Protein AF-A0A1J3FRH7-F1 (afdb_monomer_lite)

Organism: Noccaea caerulescens (NCBI:txid107243)

pLDDT: mean 76.04, std 17.98, range [35.72, 97.19]

Sequence (299 aa):
MARLKQAKEEAEKELAEYKTKTEQDFQMKLEEVQNGTYIFCLFGFRCLNVKRLEQETHAKSEQLKNEATRIGNDWSMALSLSLPQPASLTLSLSVVVPRRRFGSIRCGPRDNRGPLLKGRILSSEAIQSIQSLKRANRTGSLSLSLPPLRRLLKADLLAVLRELLRQDHCTLAVHVLSTLRSEYPPLDLTLYAEVVTALSRNGERDQIDRLMGELEGIQGGYESDKALVKLIKAVVGAERRESAVRIYAMMRESGWGSESWEADEYLAEVLSKGLRRLGEEDLAAEVATQSQRLRKGGT

InterPro domains:
  IPR011990 Tetratricopeptide-like helical domain superfamily [G3DSA:1.25.40.10] (121-294)
  IPR044190 Protein THYLAKOID ASSEMBLY 8-like [PTHR47594] (69-290)

Structure (mmCIF, N/CA/C/O backbone):
data_AF-A0A1J3FRH7-F1
#
_entry.id   AF-A0A1J3FRH7-F1
#
loop_
_atom_site.group_PDB
_atom_site.id
_atom_site.type_symbol
_atom_site.label_atom_id
_atom_site.label_alt_id
_atom_site.label_comp_id
_atom_site.label_asym_id
_atom_site.label_entity_id
_atom_site.label_seq_id
_atom_site.pdbx_PDB_ins_code
_atom_site.Cartn_x
_atom_site.Cartn_y
_atom_site.Cartn_z
_atom_site.occupancy
_atom_site.B_iso_or_equiv
_atom_site.auth_seq_id
_atom_site.auth_comp_id
_atom_site.auth_asym_id
_atom_site.auth_atom_id
_atom_site.pdbx_PDB_model_num
ATOM 1 N N . MET A 1 1 ? 60.070 16.351 -42.172 1.00 60.44 1 MET A N 1
ATOM 2 C CA . MET A 1 1 ? 58.915 17.228 -41.867 1.00 60.44 1 MET A CA 1
ATOM 3 C C . MET A 1 1 ? 57.584 16.705 -42.411 1.00 60.44 1 MET A C 1
ATOM 5 O O . MET A 1 1 ? 56.637 16.682 -41.642 1.00 60.44 1 MET A O 1
ATOM 9 N N . ALA A 1 2 ? 57.483 16.253 -43.670 1.00 71.06 2 ALA A N 1
ATOM 10 C CA . ALA A 1 2 ? 56.207 15.785 -44.244 1.00 71.06 2 ALA A CA 1
ATOM 11 C C . ALA A 1 2 ? 55.607 14.547 -43.538 1.00 71.06 2 ALA A C 1
ATOM 13 O O . ALA A 1 2 ? 54.437 14.561 -43.185 1.00 71.06 2 ALA A O 1
ATOM 14 N N . ARG A 1 3 ? 56.424 13.530 -43.225 1.00 71.31 3 ARG A N 1
ATOM 15 C CA . ARG A 1 3 ? 55.962 12.303 -42.539 1.00 71.31 3 ARG A CA 1
ATOM 16 C C . ARG A 1 3 ? 55.449 12.536 -41.112 1.00 71.31 3 ARG A C 1
ATOM 18 O O . ARG A 1 3 ? 54.509 11.887 -40.689 1.00 71.31 3 ARG A O 1
ATOM 25 N N . LEU A 1 4 ? 56.046 13.486 -40.387 1.00 75.19 4 LEU A N 1
ATOM 26 C CA . LEU A 1 4 ? 55.606 13.860 -39.035 1.00 75.19 4 LEU A CA 1
ATOM 27 C C . LEU A 1 4 ? 54.285 14.634 -39.055 1.00 75.19 4 LEU A C 1
ATOM 29 O O . LEU A 1 4 ? 53.466 14.461 -38.162 1.00 75.19 4 LEU A O 1
ATOM 33 N N . LYS A 1 5 ? 54.069 15.471 -40.078 1.00 78.19 5 LYS A N 1
ATOM 34 C CA . LYS A 1 5 ? 52.782 16.146 -40.280 1.00 78.19 5 LYS A CA 1
ATOM 35 C C . LYS A 1 5 ? 51.686 15.140 -40.625 1.00 78.19 5 LYS A C 1
ATOM 37 O O . LYS A 1 5 ? 50.633 15.191 -40.011 1.00 78.19 5 LYS A O 1
ATOM 42 N N . GLN A 1 6 ? 51.988 14.193 -41.511 1.00 83.69 6 GLN A N 1
ATOM 43 C CA . GLN A 1 6 ? 51.068 13.122 -41.885 1.00 83.69 6 GLN A CA 1
ATOM 44 C C . GLN A 1 6 ? 50.683 12.248 -40.682 1.00 83.69 6 GLN A C 1
ATOM 46 O O . GLN A 1 6 ? 49.503 12.040 -40.443 1.00 83.69 6 GLN A O 1
ATOM 51 N N . ALA A 1 7 ? 51.656 11.825 -39.868 1.00 82.06 7 ALA A N 1
ATOM 52 C CA . ALA A 1 7 ? 51.384 11.035 -38.666 1.00 82.06 7 ALA A CA 1
ATOM 53 C C . ALA A 1 7 ? 50.565 11.804 -37.611 1.00 82.06 7 ALA A C 1
ATOM 55 O O . ALA A 1 7 ? 49.755 11.217 -36.899 1.00 82.06 7 ALA A O 1
ATOM 56 N N . LYS A 1 8 ? 50.760 13.125 -37.502 1.00 86.31 8 LYS A N 1
ATOM 57 C CA . LYS A 1 8 ? 49.971 13.971 -36.599 1.00 86.31 8 LYS A CA 1
ATOM 58 C C . LYS A 1 8 ? 48.523 14.111 -37.080 1.00 86.31 8 LYS A C 1
ATOM 60 O O . LYS A 1 8 ? 47.610 14.026 -36.270 1.00 86.31 8 LYS A O 1
ATOM 65 N N . GLU A 1 9 ? 48.330 14.313 -38.377 1.00 87.50 9 GLU A N 1
ATOM 66 C CA . GLU A 1 9 ? 47.006 14.449 -38.989 1.00 87.50 9 GLU A CA 1
ATOM 67 C C . GLU A 1 9 ? 46.213 13.133 -38.918 1.00 87.50 9 GLU A C 1
ATOM 69 O O . GLU A 1 9 ? 45.016 13.142 -38.643 1.00 87.50 9 GLU A O 1
ATOM 74 N N . GLU A 1 10 ? 46.895 11.994 -39.058 1.00 84.81 10 GLU A N 1
ATOM 75 C CA . GLU A 1 10 ? 46.315 10.659 -38.878 1.00 84.81 10 GLU A CA 1
ATOM 76 C C . GLU A 1 10 ? 45.880 10.415 -37.423 1.00 84.81 10 GLU A C 1
ATOM 78 O O . GLU A 1 10 ? 44.736 10.037 -37.180 1.00 84.81 10 GLU A O 1
ATOM 83 N N . ALA A 1 11 ? 46.725 10.754 -36.444 1.00 86.50 11 ALA A N 1
ATOM 84 C CA . ALA A 1 11 ? 46.377 10.632 -35.026 1.00 86.50 11 ALA A CA 1
ATOM 85 C C . ALA A 1 11 ? 45.229 11.572 -34.601 1.00 86.50 11 ALA A C 1
ATOM 87 O O . ALA A 1 11 ? 44.379 11.203 -33.789 1.00 86.50 11 ALA A O 1
ATOM 88 N N . GLU A 1 12 ? 45.177 12.796 -35.139 1.00 84.62 12 GLU A N 1
ATOM 89 C CA . GLU A 1 12 ? 44.081 13.737 -34.871 1.00 84.62 12 GLU A CA 1
ATOM 90 C C . GLU A 1 12 ? 42.757 13.253 -35.477 1.00 84.62 12 GLU A C 1
ATOM 92 O O . GLU A 1 12 ? 41.700 13.417 -34.859 1.00 84.62 12 GLU A O 1
ATOM 97 N N . LYS A 1 13 ? 42.814 12.596 -36.640 1.00 90.81 13 LYS A N 1
ATOM 98 C CA . LYS A 1 13 ? 41.653 11.978 -37.278 1.00 90.81 13 LYS A CA 1
ATOM 99 C C . LYS A 1 13 ? 41.122 10.790 -36.470 1.00 90.81 13 LYS A C 1
ATOM 101 O O . LYS A 1 13 ? 39.925 10.748 -36.198 1.00 90.81 13 LYS A O 1
ATOM 106 N N . GLU A 1 14 ? 41.991 9.896 -36.002 1.00 88.44 14 GLU A N 1
ATOM 107 C CA . GLU A 1 14 ? 41.595 8.772 -35.138 1.00 88.44 14 GLU A CA 1
ATOM 108 C C . GLU A 1 14 ? 40.962 9.249 -33.822 1.00 88.44 14 GLU A C 1
ATOM 110 O O . GLU A 1 14 ? 39.976 8.683 -33.347 1.00 88.44 14 GLU A O 1
ATOM 115 N N . LEU A 1 15 ? 41.476 10.339 -33.243 1.00 83.94 15 LEU A N 1
ATOM 116 C CA . LEU A 1 15 ? 40.919 10.919 -32.022 1.00 83.94 15 LEU A CA 1
ATOM 117 C C . LEU A 1 15 ? 39.531 11.542 -32.254 1.00 83.94 15 LEU A C 1
ATOM 119 O O . LEU A 1 15 ? 38.670 11.481 -31.372 1.00 83.94 15 LEU A O 1
ATOM 123 N N . ALA A 1 16 ? 39.303 12.144 -33.424 1.00 86.81 16 ALA A N 1
ATOM 124 C CA . ALA A 1 16 ? 37.999 12.675 -33.815 1.00 86.81 16 ALA A CA 1
ATOM 125 C C . ALA A 1 16 ? 36.984 11.550 -34.080 1.00 86.81 16 ALA A C 1
ATOM 127 O O . ALA A 1 16 ? 35.837 11.630 -33.633 1.00 86.81 16 ALA A O 1
ATOM 128 N N . GLU A 1 17 ? 37.410 10.470 -34.736 1.00 88.62 17 GLU A N 1
ATOM 129 C CA . GLU A 1 17 ? 36.593 9.274 -34.966 1.00 88.62 17 GLU A CA 1
ATOM 130 C C . GLU A 1 17 ? 36.240 8.567 -33.651 1.00 88.62 17 GLU A C 1
ATOM 132 O O . GLU A 1 17 ? 35.084 8.213 -33.425 1.00 88.62 17 GLU A O 1
ATOM 137 N N . TYR A 1 18 ? 37.191 8.443 -32.722 1.00 83.50 18 TYR A N 1
ATOM 138 C CA . TYR A 1 18 ? 36.917 7.884 -31.400 1.00 83.50 18 TYR A CA 1
ATOM 139 C C . TYR A 1 18 ? 35.917 8.741 -30.617 1.00 83.50 18 TYR A C 1
ATOM 141 O O . TYR A 1 18 ? 34.947 8.208 -30.086 1.00 83.50 18 TYR A O 1
ATOM 149 N N . LYS A 1 19 ? 36.099 10.071 -30.590 1.00 85.31 19 LYS A N 1
ATOM 150 C CA . LYS A 1 19 ? 35.169 10.987 -29.908 1.00 85.31 19 LYS A CA 1
ATOM 151 C C . LYS A 1 19 ? 33.759 10.901 -30.481 1.00 85.31 19 LYS A C 1
ATOM 153 O O . LYS A 1 19 ? 32.811 10.747 -29.719 1.00 85.31 19 LYS A O 1
ATOM 158 N N . THR A 1 20 ? 33.622 10.951 -31.805 1.00 87.06 20 THR A N 1
ATOM 159 C CA . THR A 1 20 ? 32.312 10.869 -32.471 1.00 87.06 20 THR A CA 1
ATOM 160 C C . THR A 1 20 ? 31.633 9.526 -32.229 1.00 87.06 20 THR A C 1
ATOM 162 O O . THR A 1 20 ? 30.448 9.509 -31.912 1.00 87.06 20 THR A O 1
ATOM 165 N N . LYS A 1 21 ? 32.377 8.416 -32.269 1.00 87.31 21 LYS A N 1
ATOM 166 C CA . LYS A 1 21 ? 31.853 7.088 -31.932 1.00 87.31 21 LYS A CA 1
ATOM 167 C C . LYS A 1 21 ? 31.414 6.994 -30.472 1.00 87.31 21 LYS A C 1
ATOM 169 O O . LYS A 1 21 ? 30.336 6.482 -30.197 1.00 87.31 21 LYS A O 1
ATOM 174 N N . THR A 1 22 ? 32.208 7.517 -29.535 1.00 79.19 22 THR A N 1
ATOM 175 C CA . THR A 1 22 ? 31.811 7.533 -28.122 1.00 79.19 22 THR A CA 1
ATOM 176 C C . THR A 1 22 ? 30.575 8.395 -27.892 1.00 79.19 22 THR A C 1
ATOM 178 O O . THR A 1 22 ? 29.676 7.966 -27.179 1.00 79.19 22 THR A O 1
ATOM 181 N N . GLU A 1 23 ? 30.489 9.567 -28.528 1.00 80.38 23 GLU A N 1
ATOM 182 C CA . GLU A 1 23 ? 29.322 10.454 -28.456 1.00 80.38 23 GLU A CA 1
ATOM 183 C C . GLU A 1 23 ? 28.076 9.756 -29.021 1.00 80.38 23 GLU A C 1
ATOM 185 O O . GLU A 1 23 ? 27.016 9.798 -28.408 1.00 80.38 23 GLU A O 1
ATOM 190 N N . GLN A 1 24 ? 28.214 9.042 -30.144 1.00 77.62 24 GLN A N 1
ATOM 191 C CA . GLN A 1 24 ? 27.140 8.250 -30.746 1.00 77.62 24 GLN A CA 1
ATOM 192 C C . GLN A 1 24 ? 26.703 7.085 -29.854 1.00 77.62 24 GLN A C 1
ATOM 194 O O . GLN A 1 24 ? 25.506 6.877 -29.699 1.00 77.62 24 GLN A O 1
ATOM 199 N N . ASP A 1 25 ? 27.629 6.364 -29.221 1.00 75.06 25 ASP A N 1
ATOM 200 C CA . ASP A 1 25 ? 27.300 5.292 -28.273 1.00 75.06 25 ASP A CA 1
ATOM 201 C C . ASP A 1 25 ? 26.612 5.840 -27.014 1.00 75.06 25 ASP A C 1
ATOM 203 O O . ASP A 1 25 ? 25.691 5.216 -26.482 1.00 75.06 25 ASP A O 1
ATOM 207 N N . PHE A 1 26 ? 27.022 7.019 -26.531 1.00 72.69 26 PHE A N 1
ATOM 208 C CA . PHE A 1 26 ? 26.318 7.709 -25.451 1.00 72.69 26 PHE A CA 1
ATOM 209 C C . PHE A 1 26 ? 24.918 8.131 -25.888 1.00 72.69 26 PHE A C 1
ATOM 211 O O . PHE A 1 26 ? 23.968 7.906 -25.142 1.00 72.69 26 PHE A O 1
ATOM 218 N N . GLN A 1 27 ? 24.773 8.672 -27.095 1.00 65.81 27 GLN A N 1
ATOM 219 C CA . GLN A 1 27 ? 23.484 9.091 -27.629 1.00 65.81 27 GLN A CA 1
ATOM 220 C C . GLN A 1 27 ? 22.555 7.901 -27.870 1.00 65.81 27 GLN A C 1
ATOM 222 O O . GLN A 1 27 ? 21.382 7.978 -27.535 1.00 65.81 27 GLN A O 1
ATOM 227 N N . MET A 1 28 ? 23.084 6.771 -28.337 1.00 71.12 28 MET A N 1
ATOM 228 C CA . MET A 1 28 ? 22.348 5.521 -28.511 1.00 71.12 28 MET A CA 1
ATOM 229 C C . MET A 1 28 ? 21.910 4.936 -27.170 1.00 71.12 28 MET A C 1
ATOM 231 O O . MET A 1 28 ? 20.768 4.523 -27.044 1.00 71.12 28 MET A O 1
ATOM 235 N N . LYS A 1 29 ? 22.762 4.961 -26.135 1.00 70.75 29 LYS A N 1
ATOM 236 C CA . LYS A 1 29 ? 22.369 4.556 -24.773 1.00 70.75 29 LYS A CA 1
ATOM 237 C C . LYS A 1 29 ? 21.346 5.508 -24.165 1.00 70.75 29 LYS A C 1
ATOM 239 O O . LYS A 1 29 ? 20.457 5.062 -23.448 1.00 70.75 29 LYS A O 1
ATOM 244 N N . LEU A 1 30 ? 21.451 6.808 -24.437 1.00 63.81 30 LEU A N 1
ATOM 245 C CA . LEU A 1 30 ? 20.437 7.783 -24.041 1.00 63.81 30 LEU A CA 1
ATOM 246 C C . LEU A 1 30 ? 19.125 7.532 -24.779 1.00 63.81 30 LEU A C 1
ATOM 248 O O . LEU A 1 30 ? 18.085 7.579 -24.137 1.00 63.81 30 LEU A O 1
ATOM 252 N N . GLU A 1 31 ? 19.164 7.214 -26.071 1.00 60.06 31 GLU A N 1
ATOM 253 C CA . GLU A 1 31 ? 18.000 6.838 -26.870 1.00 60.06 31 GLU A CA 1
ATOM 254 C C . GLU A 1 31 ? 17.437 5.478 -26.469 1.00 60.06 31 GLU A C 1
ATOM 256 O O . GLU A 1 31 ? 16.235 5.321 -26.491 1.00 60.06 31 GLU A O 1
ATOM 261 N N . GLU A 1 32 ? 18.239 4.510 -26.039 1.00 63.66 32 GLU A N 1
ATOM 262 C CA . GLU A 1 32 ? 17.796 3.200 -25.550 1.00 63.66 32 GLU A CA 1
ATOM 263 C C . GLU A 1 32 ? 17.160 3.322 -24.159 1.00 63.66 32 GLU A C 1
ATOM 265 O O . GLU A 1 32 ? 16.090 2.771 -23.908 1.00 63.66 32 GLU A O 1
ATOM 270 N N . VAL A 1 33 ? 17.745 4.141 -23.277 1.00 56.03 33 VAL A N 1
ATOM 271 C CA . VAL A 1 33 ? 17.138 4.530 -21.995 1.00 56.03 33 VAL A CA 1
ATOM 272 C C . VAL A 1 33 ? 15.874 5.351 -22.233 1.00 56.03 33 VAL A C 1
ATOM 274 O O . VAL A 1 33 ? 14.865 5.130 -21.560 1.00 56.03 33 VAL A O 1
ATOM 277 N N . GLN A 1 34 ? 15.881 6.267 -23.203 1.00 54.09 34 GLN A N 1
ATOM 278 C CA . GLN A 1 34 ? 14.695 7.007 -23.612 1.00 54.09 34 GLN A CA 1
ATOM 279 C C . GLN A 1 34 ? 13.675 6.082 -24.261 1.00 54.09 34 GLN A C 1
ATOM 281 O O . GLN A 1 34 ? 12.513 6.258 -23.957 1.00 54.09 34 GLN A O 1
ATOM 286 N N . ASN A 1 35 ? 14.053 5.074 -25.046 1.00 49.22 35 ASN A N 1
ATOM 287 C CA . ASN A 1 35 ? 13.163 4.152 -25.754 1.00 49.22 35 ASN A CA 1
ATOM 288 C C . ASN A 1 35 ? 12.534 3.119 -24.812 1.00 49.22 35 ASN A C 1
ATOM 290 O O . ASN A 1 35 ? 11.326 2.890 -24.869 1.00 49.22 35 ASN A O 1
ATOM 294 N N . GLY A 1 36 ? 13.300 2.612 -23.842 1.00 48.97 36 GLY A N 1
ATOM 295 C CA . GLY A 1 36 ? 12.772 1.894 -22.679 1.00 48.97 36 GLY A CA 1
ATOM 296 C C . GLY A 1 36 ? 11.865 2.780 -21.815 1.00 48.97 36 GLY A C 1
ATOM 297 O O . GLY A 1 36 ? 10.865 2.315 -21.272 1.00 48.97 36 GLY A O 1
ATOM 298 N N . THR A 1 37 ? 12.137 4.088 -21.769 1.00 44.62 37 THR A N 1
ATOM 299 C CA . THR A 1 37 ? 11.234 5.093 -21.184 1.00 44.62 37 THR A CA 1
ATOM 300 C C . THR A 1 37 ? 10.073 5.469 -22.127 1.00 44.62 37 THR A C 1
ATOM 302 O O . THR A 1 37 ? 9.035 5.896 -21.642 1.00 44.62 37 THR A O 1
ATOM 305 N N . TYR A 1 38 ? 10.164 5.278 -23.448 1.00 38.41 38 TYR A N 1
ATOM 306 C CA . TYR A 1 38 ? 9.143 5.655 -24.439 1.00 38.41 38 TYR A CA 1
ATOM 307 C C . TYR A 1 38 ? 8.086 4.572 -24.596 1.00 38.41 38 TYR A C 1
ATOM 309 O O . TYR A 1 38 ? 6.932 4.909 -24.829 1.00 38.41 38 TYR A O 1
ATOM 317 N N . ILE A 1 39 ? 8.422 3.303 -24.350 1.00 39.97 39 ILE A N 1
ATOM 318 C CA . ILE A 1 39 ? 7.412 2.269 -24.082 1.00 39.97 39 ILE A CA 1
ATOM 319 C C . ILE A 1 39 ? 6.604 2.640 -22.823 1.00 39.97 39 ILE A C 1
ATOM 321 O O . ILE A 1 39 ? 5.391 2.456 -22.790 1.00 39.97 39 ILE A O 1
ATOM 325 N N . PHE A 1 40 ? 7.238 3.284 -21.836 1.00 38.47 40 PHE A N 1
ATOM 326 C CA . PHE A 1 40 ? 6.570 3.839 -20.651 1.00 38.47 40 PHE A CA 1
ATOM 327 C C . PHE A 1 40 ? 5.828 5.171 -20.935 1.00 38.47 40 PHE A C 1
ATOM 329 O O . PHE A 1 40 ? 4.827 5.477 -20.288 1.00 38.47 40 PHE A O 1
ATOM 336 N N . CYS A 1 41 ? 6.267 5.966 -21.922 1.00 39.62 41 CYS A N 1
ATOM 337 C CA . CYS A 1 41 ? 5.627 7.230 -22.324 1.00 39.62 41 CYS A CA 1
ATOM 338 C C . CYS A 1 41 ? 4.529 7.078 -23.387 1.00 39.62 41 CYS A C 1
ATOM 340 O O . CYS A 1 41 ? 3.706 7.985 -23.500 1.00 39.62 41 CYS A O 1
ATOM 342 N N . LEU A 1 42 ? 4.448 5.959 -24.114 1.00 37.84 42 LEU A N 1
ATOM 343 C CA . LEU A 1 42 ? 3.276 5.617 -24.936 1.00 37.84 42 LEU A CA 1
ATOM 344 C C . LEU A 1 42 ? 2.002 5.524 -24.073 1.00 37.84 42 LEU A C 1
ATOM 346 O O . LEU A 1 42 ? 0.912 5.802 -24.562 1.00 37.84 42 LEU A O 1
ATOM 350 N N . PHE A 1 43 ? 2.163 5.273 -22.768 1.00 43.84 43 PHE A N 1
ATOM 351 C CA . PHE A 1 43 ? 1.133 5.381 -21.731 1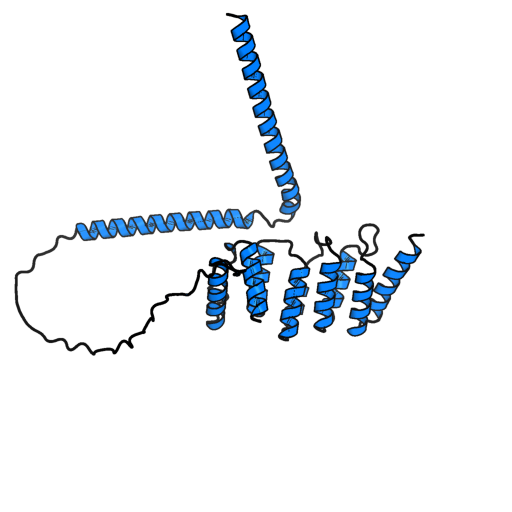.00 43.84 43 PHE A CA 1
ATOM 352 C C . PHE A 1 43 ? 1.202 6.693 -20.914 1.00 43.84 43 PHE A C 1
ATOM 354 O O . PHE A 1 43 ? 0.798 6.736 -19.764 1.00 43.84 43 PHE A O 1
ATOM 361 N N . GLY A 1 44 ? 1.699 7.802 -21.472 1.00 40.78 44 GLY A N 1
ATOM 362 C CA . GLY A 1 44 ? 1.288 9.159 -21.073 1.00 40.78 44 GLY A CA 1
ATOM 363 C C . GLY A 1 44 ? 1.672 9.723 -19.690 1.00 40.78 44 GLY A C 1
ATOM 364 O O . GLY A 1 44 ? 1.220 10.823 -19.381 1.00 40.78 44 GLY A O 1
ATOM 365 N N . PHE A 1 45 ? 2.501 9.080 -18.858 1.00 42.81 45 PHE A N 1
ATOM 366 C CA . PHE A 1 45 ? 2.641 9.514 -17.449 1.00 42.81 45 PHE A CA 1
ATOM 367 C C . PHE A 1 45 ? 3.929 10.251 -17.026 1.00 42.81 45 PHE A C 1
ATOM 369 O O . PHE A 1 45 ? 4.031 10.622 -15.859 1.00 42.81 45 PHE A O 1
ATOM 376 N N . ARG A 1 46 ? 4.901 10.556 -17.906 1.00 47.91 46 ARG A N 1
ATOM 377 C CA . ARG A 1 46 ? 6.189 11.158 -17.456 1.00 47.91 46 ARG A CA 1
ATOM 378 C C . ARG A 1 46 ? 6.584 12.556 -17.954 1.00 47.91 46 ARG A C 1
ATOM 380 O O . ARG A 1 46 ? 7.482 13.148 -17.363 1.00 47.91 46 ARG A O 1
ATOM 387 N N . CYS A 1 47 ? 5.921 13.152 -18.949 1.00 44.00 47 CYS A N 1
ATOM 388 C CA . CYS A 1 47 ? 6.364 14.446 -19.516 1.00 44.00 47 CYS A CA 1
ATOM 389 C C . CYS A 1 47 ? 5.533 15.679 -19.120 1.00 44.00 47 CYS A C 1
ATOM 391 O O . CYS A 1 47 ? 5.884 16.795 -19.503 1.00 44.00 47 CYS A O 1
ATOM 393 N N . LEU A 1 48 ? 4.449 15.514 -18.359 1.00 49.19 48 LEU A N 1
ATOM 394 C CA . LEU A 1 48 ? 3.585 16.631 -17.954 1.00 49.19 48 LEU A CA 1
ATOM 395 C C . LEU A 1 48 ? 4.136 17.400 -16.746 1.00 49.19 48 LEU A C 1
ATOM 397 O O . LEU A 1 48 ? 4.022 18.623 -16.702 1.00 49.19 48 LEU A O 1
ATOM 401 N N . ASN A 1 49 ? 4.774 16.714 -15.792 1.00 51.16 49 ASN A N 1
ATOM 402 C CA . ASN A 1 49 ? 5.206 17.355 -14.549 1.00 51.16 49 ASN A CA 1
ATOM 403 C C . ASN A 1 49 ? 6.497 18.160 -14.693 1.00 51.16 49 ASN A C 1
ATOM 405 O O . ASN A 1 49 ? 6.546 19.253 -14.149 1.00 51.16 49 ASN A O 1
ATOM 409 N N . VAL A 1 50 ? 7.491 17.703 -15.468 1.00 54.53 50 VAL A N 1
ATOM 410 C CA . VAL A 1 50 ? 8.722 18.486 -15.715 1.00 54.53 50 VAL A CA 1
ATOM 411 C C . VAL A 1 50 ? 8.393 19.792 -16.440 1.00 54.53 50 VAL A C 1
ATOM 413 O O . VAL A 1 50 ? 8.750 20.864 -15.963 1.00 54.53 50 VAL A O 1
ATOM 416 N N . LYS A 1 51 ? 7.600 19.718 -17.515 1.00 51.00 51 LYS A N 1
ATOM 417 C CA . LYS A 1 51 ? 7.176 20.899 -18.284 1.00 51.00 51 LYS A CA 1
ATOM 418 C C . LYS A 1 51 ? 6.317 21.859 -17.458 1.00 51.00 51 LYS A C 1
ATOM 420 O O . LYS A 1 51 ? 6.464 23.070 -17.575 1.00 51.00 51 LYS A O 1
ATOM 425 N N . ARG A 1 52 ? 5.437 21.339 -16.593 1.00 66.19 52 ARG A N 1
ATOM 426 C CA . ARG A 1 52 ? 4.653 22.168 -15.664 1.00 66.19 52 ARG A CA 1
ATOM 427 C C . ARG A 1 52 ? 5.542 22.825 -14.607 1.00 66.19 52 ARG A C 1
ATOM 429 O O . ARG A 1 52 ? 5.348 24.001 -14.317 1.00 66.19 52 ARG A O 1
ATOM 436 N N . LEU A 1 53 ? 6.513 22.094 -14.052 1.00 62.78 53 LEU A N 1
ATOM 437 C CA . LEU A 1 53 ? 7.450 22.640 -13.068 1.00 62.78 53 LEU A CA 1
ATOM 438 C C . LEU A 1 53 ? 8.289 23.765 -13.677 1.00 62.78 53 LEU A C 1
ATOM 440 O O . LEU A 1 53 ? 8.445 24.801 -13.043 1.00 62.78 53 LEU A O 1
ATOM 444 N N . GLU A 1 54 ? 8.782 23.583 -14.903 1.00 67.25 54 GLU A N 1
ATOM 445 C CA . GLU A 1 54 ? 9.504 24.613 -15.659 1.00 67.25 54 GLU A CA 1
ATOM 446 C C . GLU A 1 54 ? 8.628 25.850 -15.902 1.00 67.25 54 GLU A C 1
ATOM 448 O O . GLU A 1 54 ? 9.060 26.979 -15.688 1.00 67.25 54 GLU A O 1
ATOM 453 N N . GLN A 1 55 ? 7.360 25.668 -16.275 1.00 71.75 55 GLN A N 1
ATOM 454 C CA . GLN A 1 55 ? 6.433 26.791 -16.451 1.00 71.75 55 GLN A CA 1
ATOM 455 C C . GLN A 1 55 ? 6.169 27.545 -15.140 1.00 71.75 55 GLN A C 1
ATOM 457 O O . GLN A 1 55 ? 6.179 28.777 -15.124 1.00 71.75 55 GLN A O 1
ATOM 462 N N . GLU A 1 56 ? 5.974 26.831 -14.028 1.00 77.44 56 GLU A N 1
ATOM 463 C CA . GLU A 1 56 ? 5.783 27.443 -12.710 1.00 77.44 56 GLU A CA 1
ATOM 464 C C . GLU A 1 56 ? 7.036 28.188 -12.227 1.00 77.44 56 GLU A C 1
ATOM 466 O O . GLU A 1 56 ? 6.920 29.273 -11.648 1.00 77.44 56 GLU A O 1
ATOM 471 N N . THR A 1 57 ? 8.237 27.647 -12.461 1.00 78.00 57 THR A N 1
ATOM 472 C CA . THR A 1 57 ? 9.492 28.315 -12.084 1.00 78.00 57 THR A CA 1
ATOM 473 C C . THR A 1 57 ? 9.736 29.559 -12.931 1.00 78.00 57 THR A C 1
ATOM 475 O O . THR A 1 57 ? 10.097 30.597 -12.372 1.00 78.00 57 THR A O 1
ATOM 478 N N . HIS A 1 58 ? 9.461 29.505 -14.237 1.00 78.50 58 HIS A N 1
ATOM 479 C CA . HIS A 1 58 ? 9.528 30.672 -15.116 1.00 78.50 58 HIS A CA 1
ATOM 480 C C . HIS A 1 58 ? 8.545 31.768 -14.689 1.00 78.50 58 HIS A C 1
ATOM 482 O O . HIS A 1 58 ? 8.954 32.915 -14.508 1.00 78.50 58 HIS A O 1
ATOM 488 N N . ALA A 1 59 ? 7.281 31.420 -14.435 1.00 85.19 59 ALA A N 1
ATOM 489 C CA . ALA A 1 59 ? 6.272 32.383 -13.995 1.00 85.19 59 ALA A CA 1
ATOM 490 C C . ALA A 1 59 ? 6.649 33.050 -12.661 1.00 85.19 59 ALA A C 1
ATOM 492 O O . ALA A 1 59 ? 6.506 34.262 -12.493 1.00 85.19 59 ALA A O 1
ATOM 493 N N . LYS A 1 60 ? 7.186 32.273 -11.713 1.00 88.81 60 LYS A N 1
ATOM 494 C CA . LYS A 1 60 ? 7.594 32.793 -10.404 1.00 88.81 60 LYS A CA 1
ATOM 495 C C . LYS A 1 60 ? 8.860 33.646 -10.475 1.00 88.81 60 LYS A C 1
ATOM 497 O O . LYS A 1 60 ? 8.976 34.617 -9.730 1.00 88.81 60 LYS A O 1
ATOM 502 N N . SER A 1 61 ? 9.784 33.318 -11.377 1.00 85.12 61 SER A N 1
ATOM 503 C CA . SER A 1 61 ? 10.956 34.152 -11.660 1.00 85.12 61 SER A CA 1
ATOM 504 C C . SER A 1 61 ? 10.539 35.517 -12.210 1.00 85.12 61 SER A C 1
ATOM 506 O O . SER A 1 61 ? 11.003 36.540 -11.710 1.00 85.12 61 SER A O 1
ATOM 508 N N . GLU A 1 62 ? 9.607 35.548 -13.164 1.00 86.31 62 GLU A N 1
ATOM 509 C CA . GLU A 1 62 ? 9.078 36.798 -13.725 1.00 86.31 62 GLU A CA 1
ATOM 510 C C . GLU A 1 62 ? 8.320 37.627 -12.683 1.00 86.31 62 GLU A C 1
ATOM 512 O O . GLU A 1 62 ? 8.520 38.838 -12.584 1.00 86.31 62 GLU A O 1
ATOM 517 N N . GLN A 1 63 ? 7.523 36.985 -11.825 1.00 90.12 63 GLN A N 1
ATOM 518 C CA . GLN A 1 63 ? 6.861 37.679 -10.722 1.00 90.12 63 GLN A CA 1
ATOM 519 C C . GLN A 1 63 ? 7.874 38.340 -9.773 1.00 90.12 63 GLN A C 1
ATOM 521 O O . GLN A 1 63 ? 7.707 39.504 -9.418 1.00 90.12 63 GLN A O 1
ATOM 526 N N . LEU A 1 64 ? 8.942 37.631 -9.394 1.00 88.81 64 LEU A N 1
ATOM 527 C CA . LEU A 1 64 ? 9.977 38.171 -8.508 1.00 88.81 64 LEU A CA 1
ATOM 528 C C . LEU A 1 64 ? 10.764 39.317 -9.152 1.00 88.81 64 LEU A C 1
ATOM 530 O O . LEU A 1 64 ? 11.087 40.284 -8.464 1.00 88.81 64 LEU A O 1
ATOM 534 N N . LYS A 1 65 ? 11.041 39.249 -10.460 1.00 88.19 65 LYS A N 1
ATOM 535 C CA . LYS A 1 65 ? 11.645 40.371 -11.196 1.00 88.19 65 LYS A CA 1
ATOM 536 C C . LYS A 1 65 ? 10.733 41.596 -11.175 1.00 88.19 65 LYS A C 1
ATOM 538 O O . LYS A 1 65 ? 11.197 42.688 -10.862 1.00 88.19 65 LYS A O 1
ATOM 543 N N . ASN A 1 66 ? 9.438 41.414 -11.428 1.00 86.75 66 ASN A N 1
ATOM 544 C CA . ASN A 1 66 ? 8.461 42.503 -11.396 1.00 86.75 66 ASN A CA 1
ATOM 545 C C . ASN A 1 66 ? 8.345 43.126 -9.995 1.00 86.75 66 ASN A C 1
ATOM 547 O O . ASN A 1 66 ? 8.354 44.349 -9.864 1.00 86.75 66 ASN A O 1
ATOM 551 N N . GLU A 1 67 ? 8.313 42.312 -8.941 1.00 86.81 67 GLU A N 1
ATOM 552 C CA . GLU A 1 67 ? 8.317 42.789 -7.551 1.00 86.81 67 GLU A CA 1
ATOM 553 C C . GLU A 1 67 ? 9.593 43.591 -7.238 1.00 86.81 67 GLU A C 1
ATOM 555 O O . GLU A 1 67 ? 9.522 44.687 -6.685 1.00 86.81 67 GLU A O 1
ATOM 560 N N . ALA A 1 68 ? 10.761 43.098 -7.664 1.00 84.06 68 ALA A N 1
ATOM 561 C CA . ALA A 1 68 ? 12.037 43.785 -7.478 1.00 84.06 68 ALA A CA 1
ATOM 562 C C . ALA A 1 68 ? 12.082 45.138 -8.209 1.00 84.06 68 ALA A C 1
ATOM 564 O O . ALA A 1 68 ? 12.560 46.121 -7.643 1.00 84.06 68 ALA A O 1
ATOM 565 N N . THR A 1 69 ? 11.536 45.222 -9.428 1.00 84.44 69 THR A N 1
ATOM 566 C CA . THR A 1 69 ? 11.431 46.502 -10.154 1.00 84.44 69 THR A CA 1
ATOM 567 C C . THR A 1 69 ? 10.487 47.489 -9.469 1.00 84.44 69 THR A C 1
ATOM 569 O O . THR A 1 69 ? 10.788 48.679 -9.424 1.00 84.44 69 THR A O 1
ATOM 572 N N . ARG A 1 70 ? 9.383 47.017 -8.873 1.00 80.06 70 ARG A N 1
ATOM 573 C CA . ARG A 1 70 ? 8.460 47.865 -8.101 1.00 80.06 70 ARG A CA 1
ATOM 574 C C . ARG A 1 70 ? 9.127 48.423 -6.852 1.00 80.06 70 ARG A C 1
ATOM 576 O O . ARG A 1 70 ? 9.109 49.630 -6.661 1.00 80.06 70 ARG A O 1
ATOM 583 N N . ILE A 1 71 ? 9.789 47.568 -6.073 1.00 81.25 71 ILE A N 1
ATOM 584 C CA . ILE A 1 71 ? 10.522 47.987 -4.870 1.00 81.25 71 ILE A CA 1
ATOM 585 C C . ILE A 1 71 ? 11.626 48.993 -5.230 1.00 81.25 71 ILE A C 1
ATOM 587 O O . ILE A 1 71 ? 11.799 49.987 -4.529 1.00 81.25 71 ILE A O 1
ATOM 591 N N . GLY A 1 72 ? 12.348 48.776 -6.336 1.00 78.69 72 GLY A N 1
ATOM 592 C CA . GLY A 1 72 ? 13.357 49.719 -6.827 1.00 78.69 72 GLY A CA 1
ATOM 593 C C . GLY A 1 72 ? 12.771 51.080 -7.219 1.00 78.69 72 GLY A C 1
ATOM 594 O O . GLY A 1 72 ? 13.330 52.118 -6.863 1.00 78.69 72 GLY A O 1
ATOM 595 N N . ASN A 1 73 ? 11.618 51.087 -7.891 1.00 75.25 73 ASN A N 1
ATOM 596 C CA . ASN A 1 73 ? 10.921 52.315 -8.272 1.00 75.25 73 ASN A CA 1
ATOM 597 C C . ASN A 1 73 ? 10.340 53.053 -7.057 1.00 75.25 73 ASN A C 1
ATOM 599 O O . ASN A 1 73 ? 10.450 54.275 -6.996 1.00 75.25 73 ASN A O 1
ATOM 603 N N . ASP A 1 74 ? 9.799 52.338 -6.068 1.00 74.81 74 ASP A N 1
ATOM 604 C CA . ASP A 1 74 ? 9.312 52.923 -4.813 1.00 74.81 74 ASP A CA 1
ATOM 605 C C . ASP A 1 74 ? 10.454 53.586 -4.031 1.00 74.81 74 ASP A C 1
ATOM 607 O O . ASP A 1 74 ? 10.298 54.692 -3.515 1.00 74.81 74 ASP A O 1
ATOM 611 N N . TRP A 1 75 ? 11.636 52.961 -4.004 1.00 69.50 75 TRP A N 1
ATOM 612 C CA . TRP A 1 75 ? 12.839 53.557 -3.414 1.00 69.50 75 TRP A CA 1
ATOM 613 C C . TRP A 1 75 ? 13.299 54.804 -4.176 1.00 69.50 75 TRP A C 1
ATOM 615 O O . TRP A 1 75 ? 13.652 55.813 -3.565 1.00 69.50 75 TRP A O 1
ATOM 625 N N . SER A 1 76 ? 13.240 54.770 -5.509 1.00 63.88 76 SER A N 1
ATOM 626 C CA . SER A 1 76 ? 13.533 55.929 -6.355 1.00 63.88 76 SER A CA 1
ATOM 627 C C . SER A 1 76 ? 12.541 57.075 -6.125 1.00 63.88 76 SER A C 1
ATOM 629 O O . SER A 1 76 ? 12.955 58.231 -6.060 1.00 63.88 76 SER A O 1
ATOM 631 N N . MET A 1 77 ? 11.244 56.790 -5.965 1.00 63.38 77 MET A N 1
ATOM 632 C CA . MET A 1 77 ? 10.232 57.806 -5.649 1.00 63.38 77 MET A CA 1
ATOM 633 C C . MET A 1 77 ? 10.403 58.365 -4.232 1.00 63.38 77 MET A C 1
ATOM 635 O O . MET A 1 77 ? 10.300 59.577 -4.043 1.00 63.38 77 MET A O 1
ATOM 639 N N . ALA A 1 78 ? 10.735 57.518 -3.253 1.00 62.16 78 ALA A N 1
ATOM 640 C CA . ALA A 1 78 ? 11.008 57.940 -1.881 1.00 62.16 78 ALA A CA 1
ATOM 641 C C . ALA A 1 78 ? 12.257 58.834 -1.772 1.00 62.16 78 ALA A C 1
ATOM 643 O O . ALA A 1 78 ? 12.271 59.749 -0.953 1.00 62.16 78 ALA A O 1
ATOM 644 N N . LEU A 1 79 ? 13.275 58.628 -2.619 1.00 58.84 79 LEU A N 1
ATOM 645 C CA . LEU A 1 79 ? 14.421 59.541 -2.728 1.00 58.84 79 LEU A CA 1
ATOM 646 C C . LEU A 1 79 ? 14.113 60.838 -3.500 1.00 58.84 79 LEU A C 1
ATOM 648 O O . LEU A 1 79 ? 14.846 61.813 -3.351 1.00 58.84 79 LEU A O 1
ATOM 652 N N . SER A 1 80 ? 13.059 60.860 -4.321 1.00 56.38 80 SER A N 1
ATOM 653 C CA . SER A 1 80 ? 12.706 62.006 -5.180 1.00 56.38 80 SER A CA 1
ATOM 654 C C . SER A 1 80 ? 11.742 62.998 -4.518 1.00 56.38 80 SER A C 1
ATOM 656 O O . SER A 1 80 ? 11.627 64.137 -4.966 1.00 56.38 80 SER A O 1
ATOM 658 N N . LEU A 1 81 ? 11.057 62.593 -3.445 1.00 49.84 81 LEU A N 1
ATOM 659 C CA . LEU A 1 81 ? 10.245 63.482 -2.615 1.00 49.84 81 LEU A CA 1
ATOM 660 C C . LEU A 1 81 ? 11.144 64.155 -1.574 1.00 49.84 81 LEU A C 1
ATOM 662 O O . LEU A 1 81 ? 11.426 63.622 -0.503 1.00 49.84 81 LEU A O 1
ATOM 666 N N . SER A 1 82 ? 11.615 65.345 -1.933 1.00 51.50 82 SER A N 1
ATOM 667 C CA . SER A 1 82 ? 12.358 66.255 -1.073 1.00 51.50 82 SER A CA 1
ATOM 668 C C . SER A 1 82 ? 11.654 66.478 0.271 1.00 51.50 82 SER A C 1
ATOM 670 O O . SER A 1 82 ? 10.493 66.876 0.350 1.00 51.50 82 SER A O 1
ATOM 672 N N . LEU A 1 83 ? 12.405 66.233 1.344 1.00 45.31 83 LEU A N 1
ATOM 673 C CA . LEU A 1 83 ? 12.047 66.519 2.730 1.00 45.31 83 LEU A CA 1
ATOM 674 C C . LEU A 1 83 ? 11.817 68.038 2.907 1.00 45.31 83 LEU A C 1
ATOM 676 O O . LEU A 1 83 ? 12.768 68.801 2.709 1.00 45.31 83 LEU A O 1
ATOM 680 N N . PRO A 1 84 ? 10.638 68.525 3.337 1.00 44.34 84 PRO A N 1
ATOM 681 C CA . PRO A 1 84 ? 10.553 69.847 3.936 1.00 44.34 84 PRO A CA 1
ATOM 682 C C . PRO A 1 84 ? 11.045 69.739 5.383 1.00 44.34 84 PRO A C 1
ATOM 684 O O . PRO A 1 84 ? 10.506 68.968 6.177 1.00 44.34 84 PRO A O 1
ATOM 687 N N . GLN A 1 85 ? 12.076 70.507 5.734 1.00 52.81 85 GLN A N 1
ATOM 688 C CA . GLN A 1 85 ? 12.476 70.704 7.128 1.00 52.81 85 GLN A CA 1
ATOM 689 C C . GLN A 1 85 ? 11.339 71.385 7.906 1.00 52.81 85 GLN A C 1
ATOM 691 O O . GLN A 1 85 ? 10.867 72.433 7.459 1.00 52.81 85 GLN A O 1
ATOM 696 N N . PRO A 1 86 ? 10.953 70.900 9.098 1.00 43.78 86 PRO A N 1
ATOM 697 C CA . PRO A 1 86 ? 10.255 71.732 10.056 1.00 43.78 86 PRO A CA 1
ATOM 698 C C . PRO A 1 86 ? 11.209 72.243 11.138 1.00 43.78 86 PRO A C 1
ATOM 700 O O . PRO A 1 86 ? 12.024 71.513 11.704 1.00 43.78 86 PRO A O 1
ATOM 703 N N . ALA A 1 87 ? 11.056 73.536 11.409 1.00 37.28 87 ALA A N 1
ATOM 704 C CA . ALA A 1 87 ? 11.640 74.251 12.525 1.00 37.28 87 ALA A CA 1
ATOM 705 C C . ALA A 1 87 ? 11.157 73.700 13.877 1.00 37.28 87 ALA A C 1
ATOM 707 O O . ALA A 1 87 ? 10.030 73.223 14.024 1.00 37.28 87 ALA A O 1
ATOM 708 N N . SER A 1 88 ? 12.034 73.819 14.870 1.00 43.91 88 SER A N 1
ATOM 709 C CA . SER A 1 88 ? 11.822 73.495 16.276 1.00 43.91 88 SER A CA 1
ATOM 710 C C . SER A 1 88 ? 10.556 74.133 16.854 1.00 43.91 88 SER A C 1
ATOM 712 O O . SER A 1 88 ? 10.470 75.355 16.920 1.00 43.91 88 SER A O 1
ATOM 714 N N . LEU A 1 89 ? 9.641 73.316 17.384 1.00 37.78 89 LEU A N 1
ATOM 715 C CA . LEU A 1 89 ? 8.685 73.722 18.416 1.00 37.78 89 LEU A CA 1
ATOM 716 C C . LEU A 1 89 ? 8.487 72.573 19.413 1.00 37.78 89 LEU A C 1
ATOM 718 O O . LEU A 1 89 ? 7.963 71.509 19.095 1.00 37.78 89 LEU A O 1
ATOM 722 N N . THR A 1 90 ? 8.934 72.812 20.641 1.00 45.09 90 THR A N 1
ATOM 723 C CA . THR A 1 90 ? 8.620 72.040 21.844 1.00 45.09 90 THR A CA 1
ATOM 724 C C . THR A 1 90 ? 7.155 72.222 22.219 1.00 45.09 90 THR A C 1
ATOM 726 O O . THR A 1 90 ? 6.743 73.344 22.498 1.00 45.09 90 THR A O 1
ATOM 729 N N . LEU A 1 91 ? 6.398 71.128 22.316 1.00 36.00 91 LEU A N 1
ATOM 730 C CA . LEU A 1 91 ? 5.181 71.062 23.127 1.00 36.00 91 LEU A CA 1
ATOM 731 C C . LEU A 1 91 ? 4.894 69.616 23.542 1.00 36.00 91 LEU A C 1
ATOM 733 O O . LEU A 1 91 ? 4.857 68.695 22.729 1.00 36.00 91 LEU A O 1
ATOM 737 N N . SER A 1 92 ? 4.756 69.445 24.851 1.00 50.59 92 SER A N 1
ATOM 738 C CA . SER A 1 92 ? 4.439 68.209 25.548 1.00 50.59 92 SER A CA 1
ATOM 739 C C . SER A 1 92 ? 2.984 67.805 25.316 1.00 50.59 92 SER A C 1
ATOM 741 O O . SER A 1 92 ? 2.082 68.629 25.432 1.00 50.59 92 SER A O 1
ATOM 743 N N . LEU A 1 93 ? 2.740 66.514 25.079 1.00 35.72 93 LEU A N 1
ATOM 744 C CA . LEU A 1 93 ? 1.443 65.905 25.359 1.00 35.72 93 LEU A CA 1
ATOM 745 C C . LEU A 1 93 ? 1.629 64.431 25.735 1.00 35.72 93 LEU A C 1
ATOM 747 O O . LEU A 1 93 ? 2.131 63.613 24.965 1.00 35.72 93 LEU A O 1
ATOM 751 N N . SER A 1 94 ? 1.252 64.116 26.968 1.00 50.16 94 SER A N 1
ATOM 752 C CA . SER A 1 94 ? 1.349 62.805 27.595 1.00 50.16 94 SER A CA 1
ATOM 753 C C . SER A 1 94 ? 0.369 61.821 26.949 1.00 50.16 94 SER A C 1
ATOM 755 O O . SER A 1 94 ? -0.832 61.891 27.199 1.00 50.16 94 SER A O 1
ATOM 757 N N . VAL A 1 95 ? 0.867 60.869 26.156 1.00 43.47 95 VAL A N 1
ATOM 758 C CA . VAL A 1 95 ? 0.066 59.729 25.686 1.00 43.47 95 VAL A CA 1
ATOM 759 C C . VAL A 1 95 ? 0.269 58.559 26.642 1.00 43.47 95 VAL A C 1
ATOM 761 O O . VAL A 1 95 ? 1.310 57.902 26.658 1.00 43.47 95 VAL A O 1
ATOM 764 N N . VAL A 1 96 ? -0.750 58.297 27.458 1.00 51.75 96 VAL A N 1
ATOM 765 C CA . VAL A 1 96 ? -0.853 57.084 28.272 1.00 51.75 96 VAL A CA 1
ATOM 766 C C . VAL A 1 96 ? -1.110 55.907 27.331 1.00 51.75 96 VAL A C 1
ATOM 768 O O . VAL A 1 96 ? -2.223 55.711 26.850 1.00 51.75 96 VAL A O 1
ATOM 771 N N . VAL A 1 97 ? -0.076 55.112 27.056 1.00 48.56 97 VAL A N 1
ATOM 772 C CA . VAL A 1 97 ? -0.219 53.849 26.320 1.00 48.56 97 VAL A CA 1
ATOM 773 C C . VAL A 1 97 ? -0.641 52.755 27.310 1.00 48.56 97 VAL A C 1
ATOM 775 O O . VAL A 1 97 ? 0.066 52.528 28.298 1.00 48.56 97 VAL A O 1
ATOM 778 N N . PRO A 1 98 ? -1.756 52.035 27.085 1.00 45.06 98 PRO A N 1
ATOM 779 C CA . PRO A 1 98 ? -2.139 50.932 27.950 1.00 45.06 98 PRO A CA 1
ATOM 780 C C . PRO A 1 98 ? -1.098 49.817 27.828 1.00 45.06 98 PRO A C 1
ATOM 782 O O . PRO A 1 98 ? -0.887 49.224 26.768 1.00 45.06 98 PRO A O 1
ATOM 785 N N . ARG A 1 99 ? -0.432 49.534 28.949 1.00 47.88 99 ARG A N 1
ATOM 786 C CA . ARG A 1 99 ? 0.600 48.508 29.099 1.00 47.88 99 ARG A CA 1
ATOM 787 C C . ARG A 1 99 ? -0.024 47.122 28.909 1.00 47.88 99 ARG A C 1
ATOM 789 O O . ARG A 1 99 ? -0.421 46.475 29.877 1.00 47.88 99 ARG A O 1
ATOM 796 N N . ARG A 1 100 ? -0.111 46.641 27.662 1.00 55.16 100 ARG A N 1
ATOM 797 C CA . ARG A 1 100 ? -0.365 45.219 27.393 1.00 55.16 100 ARG A CA 1
ATOM 798 C C . ARG A 1 100 ? 0.774 44.434 28.036 1.00 55.16 100 ARG A C 1
ATOM 800 O O . ARG A 1 100 ? 1.930 44.562 27.637 1.00 55.16 100 ARG A O 1
ATOM 807 N N . ARG A 1 101 ? 0.455 43.658 29.074 1.00 53.31 101 ARG A N 1
ATOM 808 C CA . ARG A 1 101 ? 1.395 42.707 29.667 1.00 53.31 101 ARG A CA 1
ATOM 809 C C . ARG A 1 101 ? 1.663 41.633 28.617 1.00 53.31 101 ARG A C 1
ATOM 811 O O . ARG A 1 101 ? 0.899 40.682 28.493 1.00 53.31 101 ARG A O 1
ATOM 818 N N . PHE A 1 102 ? 2.733 41.799 27.849 1.00 56.09 102 PHE A N 1
ATOM 819 C CA . PHE A 1 102 ? 3.362 40.675 27.177 1.00 56.09 102 PHE A CA 1
ATOM 820 C C . PHE A 1 102 ? 3.780 39.710 28.283 1.00 56.09 102 PHE A C 1
ATOM 822 O O . PHE A 1 102 ? 4.676 40.012 29.074 1.00 56.09 102 PHE A O 1
ATOM 829 N N . GLY A 1 103 ? 3.075 38.584 28.400 1.00 56.09 103 GLY A N 1
ATOM 830 C CA . GLY A 1 103 ? 3.586 37.460 29.165 1.00 56.09 103 GLY A CA 1
ATOM 831 C C . GLY A 1 103 ? 4.969 37.157 28.611 1.00 56.09 103 GLY A C 1
ATOM 832 O O . GLY A 1 103 ? 5.110 36.885 27.422 1.00 56.09 103 GLY A O 1
ATOM 833 N N . SER A 1 104 ? 5.993 37.309 29.447 1.00 54.78 104 SER A N 1
ATOM 834 C CA . SER A 1 104 ? 7.358 36.946 29.096 1.00 54.78 104 SER A CA 1
ATOM 835 C C . SER A 1 104 ? 7.348 35.469 28.707 1.00 54.78 104 SER A C 1
ATOM 837 O O . SER A 1 104 ? 7.216 34.596 29.566 1.00 54.78 104 SER A O 1
ATOM 839 N N . ILE A 1 105 ? 7.423 35.183 27.406 1.00 62.44 105 ILE A N 1
ATOM 840 C CA . ILE A 1 105 ? 7.705 33.835 26.932 1.00 62.44 105 ILE A CA 1
ATOM 841 C C . ILE A 1 105 ? 9.151 33.578 27.342 1.00 62.44 105 ILE A C 1
ATOM 843 O O . ILE A 1 105 ? 10.087 34.059 26.705 1.00 62.44 105 ILE A O 1
ATOM 847 N N . ARG A 1 106 ? 9.338 32.867 28.456 1.00 48.75 106 ARG A N 1
ATOM 848 C CA . ARG A 1 106 ? 10.653 32.373 28.856 1.00 48.75 106 ARG A CA 1
ATOM 849 C C . ARG A 1 106 ? 11.062 31.276 27.879 1.00 48.75 106 ARG A C 1
ATOM 851 O O . ARG A 1 106 ? 10.744 30.106 28.074 1.00 48.75 106 ARG A O 1
ATOM 858 N N . CYS A 1 107 ? 11.780 31.648 26.829 1.00 60.88 107 CYS A N 1
ATOM 859 C CA . CYS A 1 107 ? 12.607 30.701 26.100 1.00 60.88 107 CYS A CA 1
ATOM 860 C C . CYS A 1 107 ? 13.804 30.368 27.001 1.00 60.88 107 CYS A C 1
ATOM 862 O O . CYS A 1 107 ? 14.710 31.183 27.149 1.00 60.88 107 CYS A O 1
ATOM 864 N N . GLY A 1 108 ? 13.772 29.211 27.666 1.00 60.59 108 GLY A N 1
ATOM 865 C CA . GLY A 1 108 ? 14.941 28.704 28.386 1.00 60.59 108 GLY A CA 1
ATOM 866 C C . GLY A 1 108 ? 16.100 28.432 27.412 1.00 60.59 108 GLY A C 1
ATOM 867 O O . GLY A 1 108 ? 15.824 28.091 26.256 1.00 60.59 108 GLY A O 1
ATOM 868 N N . PRO A 1 109 ? 17.369 28.571 27.841 1.00 54.88 109 PRO A N 1
ATOM 869 C CA . PRO A 1 109 ? 18.533 28.258 27.014 1.00 54.88 109 PRO A CA 1
ATOM 870 C C . PRO A 1 109 ? 18.410 26.842 26.448 1.00 54.88 109 PRO A C 1
ATOM 872 O O . PRO A 1 109 ? 18.272 25.866 27.188 1.00 54.88 109 PRO A O 1
ATOM 875 N N . ARG A 1 110 ? 18.360 26.731 25.118 1.00 61.72 110 ARG A N 1
ATOM 876 C CA . ARG A 1 110 ? 18.156 25.465 24.404 1.00 61.72 110 ARG A CA 1
ATOM 877 C C . ARG A 1 110 ? 19.496 24.763 24.221 1.00 61.72 110 ARG A C 1
ATOM 879 O O . ARG A 1 110 ? 19.848 24.372 23.113 1.00 61.72 110 ARG A O 1
ATOM 886 N N . ASP A 1 111 ? 20.217 24.599 25.315 1.00 52.00 111 ASP A N 1
ATOM 887 C CA . ASP A 1 111 ? 21.575 24.087 25.292 1.00 52.00 111 ASP A CA 1
ATOM 888 C C . ASP A 1 111 ? 21.546 22.620 25.731 1.00 52.00 111 ASP A C 1
ATOM 890 O O . ASP A 1 111 ? 20.952 22.266 26.749 1.00 52.00 111 ASP A O 1
ATOM 894 N N . ASN A 1 112 ? 22.156 21.758 24.910 1.00 50.78 112 ASN A N 1
ATOM 895 C CA . ASN A 1 112 ? 22.311 20.303 25.085 1.00 50.78 112 ASN A CA 1
ATOM 896 C C . ASN A 1 112 ? 21.195 19.383 24.563 1.00 50.78 112 ASN A C 1
ATOM 898 O O . ASN A 1 112 ? 21.093 18.231 24.987 1.00 50.78 112 ASN A O 1
ATOM 902 N N . ARG A 1 113 ? 20.433 19.784 23.536 1.00 54.59 113 ARG A N 1
ATOM 903 C CA . ARG A 1 113 ? 20.033 18.753 22.562 1.00 54.59 113 ARG A CA 1
ATOM 904 C C . ARG A 1 113 ? 21.252 18.477 21.700 1.00 54.59 113 ARG A C 1
ATOM 906 O O . ARG A 1 113 ? 21.588 19.293 20.848 1.00 54.59 113 ARG A O 1
ATOM 913 N N . GLY A 1 114 ? 21.905 17.339 21.941 1.00 60.25 114 GLY A N 1
ATOM 914 C CA . GLY A 1 114 ? 22.922 16.817 21.032 1.00 60.25 114 GLY A CA 1
ATOM 915 C C . GLY A 1 114 ? 22.412 16.832 19.583 1.00 60.25 114 GLY A C 1
ATOM 916 O O . GLY A 1 114 ? 21.192 16.882 19.365 1.00 60.25 114 GLY A O 1
ATOM 917 N N . PRO A 1 115 ? 23.311 16.821 18.582 1.00 57.00 115 PRO A N 1
ATOM 918 C CA . PRO A 1 115 ? 22.903 16.832 17.186 1.00 57.00 115 PRO A CA 1
ATOM 919 C C . PRO A 1 115 ? 21.847 15.748 16.981 1.00 57.00 115 PRO A C 1
ATOM 921 O O . PRO A 1 115 ? 22.061 14.580 17.300 1.00 57.00 115 PRO A O 1
ATOM 924 N N . LEU A 1 116 ? 20.680 16.142 16.467 1.00 53.34 116 LEU A N 1
ATOM 925 C CA . LEU A 1 116 ? 19.506 15.284 16.258 1.00 53.34 116 LEU A CA 1
ATOM 926 C C . LEU A 1 116 ? 19.731 14.216 15.158 1.00 53.34 116 LEU A C 1
ATOM 928 O O . LEU A 1 116 ? 18.783 13.734 14.541 1.00 53.34 116 LEU A O 1
ATOM 932 N N . LEU A 1 117 ? 20.996 13.910 14.877 1.00 50.88 117 LEU A N 1
ATOM 933 C CA . LEU A 1 117 ? 21.540 13.343 13.651 1.00 50.88 117 LEU A CA 1
ATOM 934 C C . LEU A 1 117 ? 22.099 11.927 13.849 1.00 50.88 117 LEU A C 1
ATOM 936 O O . LEU A 1 117 ? 22.824 11.431 12.994 1.00 50.88 117 LEU A O 1
ATOM 940 N N . LYS A 1 118 ? 21.764 11.242 14.946 1.00 43.47 118 LYS A N 1
ATOM 941 C CA . LYS A 1 118 ? 22.032 9.804 15.085 1.00 43.47 118 LYS A CA 1
ATOM 942 C C . LYS A 1 118 ? 20.701 9.079 15.299 1.00 43.47 118 LYS A C 1
ATOM 944 O O . LYS A 1 118 ? 20.290 8.843 16.426 1.00 43.47 118 LYS A O 1
ATOM 949 N N . GLY A 1 119 ? 19.978 8.829 14.201 1.00 53.66 119 GLY A N 1
ATOM 950 C CA . GLY A 1 119 ? 18.768 7.988 14.204 1.00 53.66 119 GLY A CA 1
ATOM 951 C C . GLY A 1 119 ? 17.483 8.589 13.620 1.00 53.66 119 GLY A C 1
ATOM 952 O O . GLY A 1 119 ? 16.449 7.927 13.661 1.00 53.66 119 GLY A O 1
ATOM 953 N N . ARG A 1 120 ? 17.487 9.809 13.062 1.00 57.41 120 ARG A N 1
ATOM 954 C CA . ARG A 1 120 ? 16.311 10.298 12.320 1.00 57.41 120 ARG A CA 1
ATOM 955 C C . ARG A 1 120 ? 16.233 9.641 10.950 1.00 57.41 120 ARG A C 1
ATOM 957 O O . ARG A 1 120 ? 17.053 9.910 10.086 1.00 57.41 120 ARG A O 1
ATOM 964 N N . ILE A 1 121 ? 15.180 8.856 10.762 1.00 67.94 121 ILE A N 1
ATOM 965 C CA . ILE A 1 121 ? 14.748 8.303 9.470 1.00 67.94 121 ILE A CA 1
ATOM 966 C C . ILE A 1 121 ? 14.194 9.420 8.549 1.00 67.94 121 ILE A C 1
ATOM 968 O O . ILE A 1 121 ? 14.033 9.214 7.354 1.00 67.94 121 ILE A O 1
ATOM 972 N N . LEU A 1 122 ? 13.912 10.617 9.092 1.00 82.81 122 LEU A N 1
ATOM 973 C CA . LEU A 1 122 ? 13.217 11.711 8.402 1.00 82.81 122 LEU A CA 1
ATOM 974 C C . LEU A 1 122 ? 14.122 12.922 8.145 1.00 82.81 122 LEU A C 1
ATOM 976 O O . LEU A 1 122 ? 14.740 13.443 9.082 1.00 82.81 122 LEU A O 1
ATOM 980 N N . SER A 1 123 ? 14.111 13.421 6.906 1.00 87.81 123 SER A N 1
ATOM 981 C CA . SER A 1 123 ? 14.731 14.693 6.524 1.00 87.81 123 SER A CA 1
ATOM 982 C C . SER A 1 123 ? 14.026 15.893 7.178 1.00 87.81 123 SER A C 1
ATOM 984 O O . SER A 1 123 ? 12.896 15.802 7.676 1.00 87.81 123 SER A O 1
ATOM 986 N N . SER A 1 124 ? 14.679 17.059 7.187 1.00 87.56 124 SER A N 1
ATOM 987 C CA . SER A 1 124 ? 14.050 18.303 7.650 1.00 87.56 124 SER A CA 1
ATOM 988 C C . SER A 1 124 ? 12.824 18.679 6.817 1.00 87.56 124 SER A C 1
ATOM 990 O O . SER A 1 124 ? 11.842 19.167 7.377 1.00 87.56 124 SER A O 1
ATOM 992 N N . GLU A 1 125 ? 12.857 18.415 5.511 1.00 88.19 125 GLU A N 1
ATOM 993 C CA . GLU A 1 125 ? 11.753 18.697 4.591 1.00 88.19 125 GLU A CA 1
ATOM 994 C C . GLU A 1 125 ? 10.561 17.772 4.849 1.00 88.19 125 GLU A C 1
ATOM 996 O O . GLU A 1 125 ? 9.421 18.238 4.940 1.00 88.19 125 GLU A O 1
ATOM 1001 N N . ALA A 1 126 ? 10.818 16.481 5.085 1.00 89.88 126 ALA A N 1
ATOM 1002 C CA . ALA A 1 126 ? 9.800 15.516 5.487 1.00 89.88 126 ALA A CA 1
ATOM 1003 C C . ALA A 1 126 ? 9.123 15.938 6.803 1.00 89.88 126 ALA A C 1
ATOM 1005 O O . ALA A 1 126 ? 7.894 15.975 6.897 1.00 89.88 126 ALA A O 1
ATOM 1006 N N . ILE A 1 127 ? 9.908 16.344 7.809 1.00 89.38 127 ILE A N 1
ATOM 1007 C CA . ILE A 1 127 ? 9.378 16.811 9.102 1.00 89.38 127 ILE A CA 1
ATOM 1008 C C . ILE A 1 127 ? 8.493 18.049 8.921 1.00 89.38 127 ILE A C 1
ATOM 1010 O O . ILE A 1 127 ? 7.389 18.107 9.472 1.00 89.38 127 ILE A O 1
ATOM 1014 N N . GLN A 1 128 ? 8.955 19.044 8.162 1.00 89.00 128 GLN A N 1
ATOM 1015 C CA . GLN A 1 128 ? 8.179 20.258 7.909 1.00 89.00 128 GLN A CA 1
ATOM 1016 C C . GLN A 1 128 ? 6.894 19.953 7.131 1.00 89.00 128 GLN A C 1
ATOM 1018 O O . GLN A 1 128 ? 5.845 20.521 7.449 1.00 89.00 128 GLN A O 1
ATOM 1023 N N . SER A 1 129 ? 6.946 19.019 6.181 1.00 90.19 129 SER A N 1
ATOM 1024 C CA . SER A 1 129 ? 5.788 18.571 5.402 1.00 90.19 129 S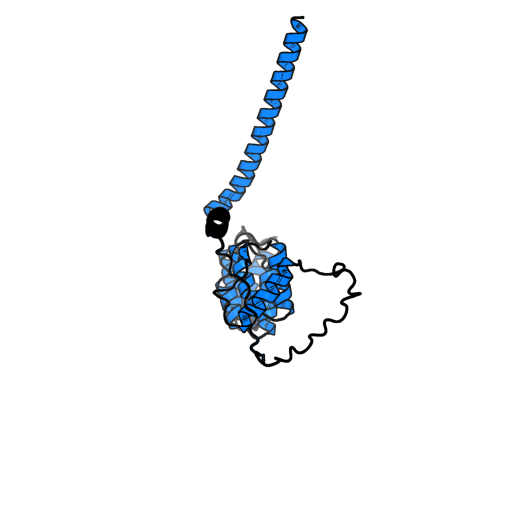ER A CA 1
ATOM 1025 C C . SER A 1 129 ? 4.741 17.894 6.285 1.00 90.19 129 SER A C 1
ATOM 1027 O O . SER A 1 129 ? 3.582 18.307 6.270 1.00 90.19 129 SER A O 1
ATOM 1029 N N . ILE A 1 130 ? 5.141 16.952 7.149 1.00 91.12 130 ILE A N 1
ATOM 1030 C CA . ILE A 1 130 ? 4.239 16.289 8.112 1.00 91.12 130 ILE A CA 1
ATOM 1031 C C . ILE A 1 130 ? 3.567 17.316 9.020 1.00 91.12 130 ILE A C 1
ATOM 1033 O O . ILE A 1 130 ? 2.352 17.295 9.215 1.00 91.12 130 ILE A O 1
ATOM 1037 N N . GLN A 1 131 ? 4.346 18.233 9.594 1.00 90.06 131 GLN A N 1
ATOM 1038 C CA . GLN A 1 131 ? 3.797 19.235 10.504 1.00 90.06 131 GLN A CA 1
ATOM 1039 C C . GLN A 1 131 ? 2.821 20.169 9.791 1.00 90.06 131 GLN A C 1
ATOM 1041 O O . GLN A 1 131 ? 1.789 20.524 10.358 1.00 90.06 131 GLN A O 1
ATOM 1046 N N . SER A 1 132 ? 3.132 20.553 8.555 1.00 88.25 132 SER A N 1
ATOM 1047 C CA . SER A 1 132 ? 2.265 21.407 7.750 1.00 88.25 132 SER A CA 1
ATOM 1048 C C . SER A 1 132 ? 0.968 20.694 7.367 1.00 88.25 132 SER A C 1
ATOM 1050 O O . SER A 1 132 ? -0.096 21.272 7.567 1.00 88.25 132 SER A O 1
ATOM 1052 N N . LEU A 1 133 ? 1.031 19.419 6.961 1.00 89.25 133 LEU A N 1
ATOM 1053 C CA . LEU A 1 133 ? -0.152 18.586 6.710 1.00 89.25 133 LEU A CA 1
ATOM 1054 C C . LEU A 1 133 ? -1.039 18.464 7.952 1.00 89.25 133 LEU A C 1
ATOM 1056 O O . LEU A 1 133 ? -2.247 18.671 7.883 1.00 89.25 133 LEU A O 1
ATOM 1060 N N . LYS A 1 134 ? -0.447 18.197 9.121 1.00 90.00 134 LYS A N 1
ATOM 1061 C CA . LYS A 1 134 ? -1.201 18.096 10.380 1.00 90.00 134 LYS A CA 1
ATOM 1062 C C . LYS A 1 134 ? -1.867 19.415 10.767 1.00 90.00 134 LYS A C 1
ATOM 1064 O O . LYS A 1 134 ? -2.975 19.398 11.298 1.00 90.00 134 LYS A O 1
ATOM 1069 N N . ARG A 1 135 ? -1.209 20.553 10.517 1.00 86.75 135 ARG A N 1
ATOM 1070 C CA . ARG A 1 135 ? -1.812 21.878 10.728 1.00 86.75 135 ARG A CA 1
ATOM 1071 C C . ARG A 1 135 ? -2.972 22.116 9.763 1.00 86.75 135 ARG A C 1
ATOM 1073 O O . ARG A 1 135 ? -4.041 22.482 10.233 1.00 86.75 135 ARG A O 1
ATOM 1080 N N . ALA A 1 136 ? -2.784 21.840 8.472 1.00 84.56 136 ALA A N 1
ATOM 1081 C CA . ALA A 1 136 ? -3.821 21.994 7.451 1.00 84.56 136 ALA A CA 1
ATOM 1082 C C . ALA A 1 136 ? -5.051 21.115 7.731 1.00 84.56 136 ALA A C 1
ATOM 1084 O O . ALA A 1 136 ? -6.182 21.561 7.560 1.00 84.56 136 ALA A O 1
ATOM 1085 N N . ASN A 1 137 ? -4.841 19.895 8.235 1.00 85.25 137 ASN A N 1
ATOM 1086 C CA . ASN A 1 137 ? -5.930 18.995 8.611 1.00 85.25 137 ASN A CA 1
ATOM 1087 C C . ASN A 1 137 ? -6.792 19.565 9.742 1.00 85.25 137 ASN A C 1
ATOM 1089 O O . ASN A 1 137 ? -8.014 19.513 9.689 1.00 85.25 137 ASN A O 1
ATOM 1093 N N . ARG A 1 138 ? -6.156 20.155 10.762 1.00 86.38 138 ARG A N 1
ATOM 1094 C CA . ARG A 1 138 ? -6.868 20.766 11.897 1.00 86.38 138 ARG A CA 1
ATOM 1095 C C . ARG A 1 138 ? -7.695 21.977 11.489 1.00 86.38 138 ARG A C 1
ATOM 1097 O O . ARG A 1 138 ? -8.696 22.263 12.131 1.00 86.38 138 ARG A O 1
ATOM 1104 N N . THR A 1 139 ? -7.264 22.695 10.458 1.00 81.75 139 THR A N 1
ATOM 1105 C CA . THR A 1 139 ? -7.961 23.880 9.950 1.00 81.75 139 THR A CA 1
ATOM 1106 C C . THR A 1 139 ? -8.933 23.560 8.812 1.00 81.75 139 THR A C 1
ATOM 1108 O O . THR A 1 139 ? -9.510 24.484 8.251 1.00 81.75 139 THR A O 1
ATOM 1111 N N . GLY A 1 140 ? -9.109 22.282 8.444 1.00 69.50 140 GLY A N 1
ATOM 1112 C CA . GLY A 1 140 ? -9.982 21.860 7.341 1.00 69.50 140 GLY A CA 1
ATOM 1113 C C . GLY A 1 140 ? -9.493 22.272 5.944 1.00 69.50 140 GLY A C 1
ATOM 1114 O O . GLY A 1 140 ? -10.258 22.233 4.988 1.00 69.50 140 GLY A O 1
ATOM 1115 N N . SER A 1 141 ? -8.225 22.672 5.800 1.00 62.97 141 SER A N 1
ATOM 1116 C CA . SER A 1 141 ? -7.660 23.273 4.579 1.00 62.97 141 SER A CA 1
ATOM 1117 C C . SER A 1 141 ? -6.796 22.294 3.773 1.00 62.97 141 SER A C 1
ATOM 1119 O O . SER A 1 141 ? -5.745 22.648 3.239 1.00 62.97 141 SER A O 1
ATOM 1121 N N . LEU A 1 142 ? -7.215 21.030 3.689 1.00 62.25 142 LEU A N 1
ATOM 1122 C CA . LEU A 1 142 ? -6.455 20.007 2.961 1.00 62.25 142 LEU A CA 1
ATOM 1123 C C . LEU A 1 142 ? -6.397 20.255 1.449 1.00 62.25 142 LEU A C 1
ATOM 1125 O O . LEU A 1 142 ? -5.433 19.848 0.821 1.00 62.25 142 LEU A O 1
ATOM 1129 N N . SER A 1 143 ? -7.391 20.925 0.859 1.00 52.59 143 SER A N 1
ATOM 1130 C CA . SER A 1 143 ? -7.459 21.167 -0.591 1.00 52.59 143 SER A CA 1
ATOM 1131 C C . SER A 1 143 ? -6.713 22.421 -1.062 1.00 52.59 143 SER A C 1
ATOM 1133 O O . SER A 1 143 ? -6.358 22.506 -2.234 1.00 52.59 143 SER A O 1
ATOM 1135 N N . LEU A 1 144 ? -6.465 23.389 -0.172 1.00 47.28 144 LEU A N 1
ATOM 1136 C CA . LEU A 1 144 ? -5.898 24.703 -0.517 1.00 47.28 144 LEU A CA 1
ATOM 1137 C C . LEU A 1 144 ? -4.461 24.899 -0.009 1.00 47.28 144 LEU A C 1
ATOM 1139 O O . LEU A 1 144 ? -3.753 25.780 -0.488 1.00 47.28 144 LEU A O 1
ATOM 1143 N N . SER A 1 145 ? -4.027 24.083 0.956 1.00 49.62 145 SER A N 1
ATOM 1144 C CA . SER A 1 145 ? -2.742 24.210 1.650 1.00 49.62 145 SER A CA 1
ATOM 1145 C C . SER A 1 145 ? -2.018 22.868 1.712 1.00 49.62 145 SER A C 1
ATOM 1147 O O . SER A 1 145 ? -1.581 22.418 2.772 1.00 49.62 145 SER A O 1
ATOM 1149 N N . LEU A 1 146 ? -1.898 22.190 0.570 1.00 54.00 146 LEU A N 1
ATOM 1150 C CA . LEU A 1 146 ? -0.885 21.149 0.450 1.00 54.00 146 LEU A CA 1
ATOM 1151 C C . LEU A 1 146 ? 0.456 21.867 0.274 1.00 54.00 146 LEU A C 1
ATOM 1153 O O . LEU A 1 146 ? 0.668 22.516 -0.755 1.00 54.00 146 LEU A O 1
ATOM 1157 N N . PRO A 1 147 ? 1.380 21.777 1.251 1.00 55.31 147 PRO A N 1
ATOM 1158 C CA . PRO A 1 147 ? 2.777 22.124 1.015 1.00 55.31 147 PRO A CA 1
ATOM 1159 C C . PRO A 1 147 ? 3.288 21.265 -0.147 1.00 55.31 147 PRO A C 1
ATOM 1161 O O . PRO A 1 147 ? 2.612 20.312 -0.535 1.00 55.31 147 PRO A O 1
ATOM 1164 N N . PRO A 1 148 ? 4.463 21.549 -0.721 1.00 66.94 148 PRO A N 1
ATOM 1165 C CA . PRO A 1 148 ? 4.866 20.982 -1.997 1.00 66.94 148 PRO A CA 1
ATOM 1166 C C . PRO A 1 148 ? 5.277 19.505 -1.884 1.00 66.94 148 PRO A C 1
ATOM 1168 O O . PRO A 1 148 ? 6.426 19.166 -2.129 1.00 66.94 148 PRO A O 1
ATOM 1171 N N . LEU A 1 149 ? 4.331 18.615 -1.564 1.00 72.50 149 LEU A N 1
ATOM 1172 C CA . LEU A 1 149 ? 4.492 17.166 -1.604 1.00 72.50 149 LEU A CA 1
ATOM 1173 C C . LEU A 1 149 ? 5.001 16.752 -2.986 1.00 72.50 149 LEU A C 1
ATOM 1175 O O . LEU A 1 149 ? 5.895 15.929 -3.083 1.00 72.50 149 LEU A O 1
ATOM 1179 N N . ARG A 1 150 ? 4.528 17.426 -4.044 1.00 72.56 150 ARG A N 1
ATOM 1180 C CA . ARG A 1 150 ? 4.997 17.232 -5.424 1.00 72.56 150 ARG A CA 1
ATOM 1181 C C . ARG A 1 150 ? 6.464 17.608 -5.659 1.00 72.56 150 ARG A C 1
ATOM 1183 O O . ARG A 1 150 ? 7.069 17.111 -6.595 1.00 72.56 150 ARG A O 1
ATOM 1190 N N . ARG A 1 151 ? 7.036 18.507 -4.848 1.00 79.12 151 ARG A N 1
ATOM 1191 C CA . ARG A 1 151 ? 8.465 18.869 -4.934 1.00 79.12 151 ARG A CA 1
ATOM 1192 C C . ARG A 1 151 ? 9.329 18.047 -3.981 1.00 79.12 151 ARG A C 1
ATOM 1194 O O . ARG A 1 151 ? 10.548 18.154 -4.038 1.00 79.12 151 ARG A O 1
ATOM 1201 N N . LEU A 1 152 ? 8.708 17.272 -3.094 1.00 84.75 152 LEU A N 1
ATOM 1202 C CA . LEU A 1 152 ? 9.405 16.461 -2.115 1.00 84.75 152 LEU A CA 1
ATOM 1203 C C . LEU A 1 152 ? 9.953 15.205 -2.807 1.00 84.75 152 LEU A C 1
ATOM 1205 O O . LEU A 1 152 ? 9.262 14.572 -3.604 1.00 84.75 152 LEU A O 1
ATOM 1209 N N . LEU A 1 153 ? 11.200 14.841 -2.508 1.00 86.38 153 LEU A N 1
ATOM 1210 C CA . LEU A 1 153 ? 11.842 13.667 -3.105 1.00 86.38 153 LEU A CA 1
ATOM 1211 C C . LEU A 1 153 ? 11.055 12.383 -2.787 1.00 86.38 153 LEU A C 1
ATOM 1213 O O . LEU A 1 153 ? 10.484 12.252 -1.704 1.00 86.38 153 LEU A O 1
ATOM 1217 N N . LYS A 1 154 ? 11.100 11.380 -3.678 1.00 88.94 154 LYS A N 1
ATOM 1218 C CA . LYS A 1 154 ? 10.427 10.077 -3.478 1.00 88.94 154 LYS A CA 1
ATOM 1219 C C . LYS A 1 154 ? 10.733 9.449 -2.112 1.00 88.94 154 LYS A C 1
ATOM 1221 O O . LYS A 1 154 ? 9.824 8.968 -1.440 1.00 88.94 154 LYS A O 1
ATOM 1226 N N . ALA A 1 155 ? 12.003 9.459 -1.699 1.00 87.81 155 ALA A N 1
ATOM 1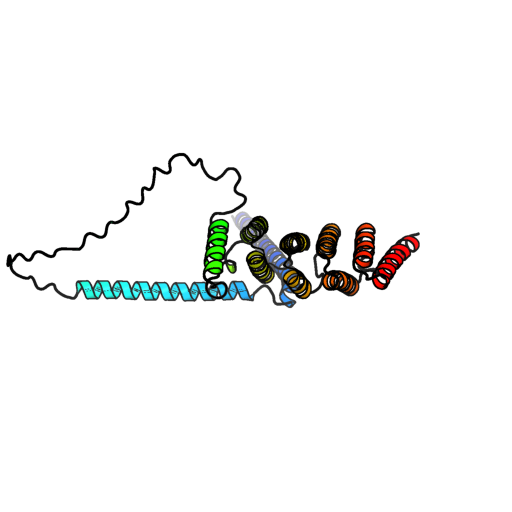227 C CA . ALA A 1 155 ? 12.427 8.911 -0.409 1.00 87.81 155 ALA A CA 1
ATOM 1228 C C . ALA A 1 155 ? 11.767 9.646 0.767 1.00 87.81 155 ALA A C 1
ATOM 1230 O O . ALA A 1 155 ? 11.270 9.007 1.692 1.00 87.81 155 ALA A O 1
ATOM 1231 N N . ASP A 1 156 ? 11.690 10.973 0.687 1.00 89.69 156 ASP A N 1
ATOM 1232 C CA . ASP A 1 156 ? 11.060 11.799 1.708 1.00 89.69 156 ASP A CA 1
ATOM 1233 C C . ASP A 1 156 ? 9.540 11.625 1.720 1.00 89.69 156 ASP A C 1
ATOM 1235 O O . ASP A 1 156 ? 8.971 11.512 2.798 1.00 89.69 156 ASP A O 1
ATOM 1239 N N . LEU A 1 157 ? 8.870 11.499 0.569 1.00 90.06 157 LEU A N 1
ATOM 1240 C CA . LEU A 1 157 ? 7.436 11.175 0.524 1.00 90.06 157 LEU A CA 1
ATOM 1241 C C . LEU A 1 157 ? 7.125 9.812 1.146 1.00 90.06 157 LEU A C 1
ATOM 1243 O O . LEU A 1 157 ? 6.173 9.694 1.917 1.00 90.06 157 LEU A O 1
ATOM 1247 N N . LEU A 1 158 ? 7.936 8.790 0.857 1.00 91.50 158 LEU A N 1
ATOM 1248 C CA . LEU A 1 158 ? 7.813 7.476 1.493 1.00 91.50 158 LEU A CA 1
ATOM 1249 C C . LEU A 1 158 ? 8.026 7.569 3.008 1.00 91.50 158 LEU A C 1
ATOM 1251 O O . LEU A 1 158 ? 7.302 6.938 3.779 1.00 91.50 158 LEU A O 1
ATOM 1255 N N . ALA A 1 159 ? 8.995 8.372 3.442 1.00 91.44 159 ALA A N 1
ATOM 1256 C CA . ALA A 1 159 ? 9.281 8.585 4.852 1.00 91.44 159 ALA A CA 1
ATOM 1257 C C . ALA A 1 159 ? 8.145 9.355 5.557 1.00 91.44 159 ALA A C 1
ATOM 1259 O O . ALA A 1 159 ? 7.743 8.985 6.660 1.00 91.44 159 ALA A O 1
ATOM 1260 N N . VAL A 1 160 ? 7.566 10.364 4.894 1.00 92.94 160 VAL A N 1
ATOM 1261 C CA . VAL A 1 160 ? 6.367 11.091 5.342 1.00 92.94 160 VAL A CA 1
ATOM 1262 C C . VAL A 1 160 ? 5.185 10.141 5.485 1.00 92.94 160 VAL A C 1
ATOM 1264 O O . VAL A 1 160 ? 4.539 10.135 6.530 1.00 92.94 160 VAL A O 1
ATOM 1267 N N . LEU A 1 161 ? 4.919 9.318 4.468 1.00 93.69 161 LEU A N 1
ATOM 1268 C CA . LEU A 1 161 ? 3.841 8.335 4.484 1.00 93.69 161 LEU A CA 1
ATOM 1269 C C . LEU A 1 161 ? 3.995 7.370 5.665 1.00 93.69 161 LEU A C 1
ATOM 1271 O O . LEU A 1 161 ? 3.078 7.236 6.473 1.00 93.69 161 LEU A O 1
ATOM 1275 N N . ARG A 1 162 ? 5.171 6.751 5.813 1.00 93.12 162 ARG A N 1
ATOM 1276 C CA . ARG A 1 162 ? 5.457 5.812 6.907 1.00 93.12 162 ARG A CA 1
ATOM 1277 C C . ARG A 1 162 ? 5.346 6.463 8.281 1.00 93.12 162 ARG A C 1
ATOM 1279 O O . ARG A 1 162 ? 4.801 5.849 9.193 1.00 93.12 162 ARG A O 1
ATOM 1286 N N . GLU A 1 163 ? 5.798 7.705 8.436 1.00 93.50 163 GLU A N 1
ATOM 1287 C CA . GLU A 1 163 ? 5.657 8.427 9.702 1.00 93.50 163 GLU A CA 1
ATOM 1288 C C . GLU A 1 163 ? 4.197 8.787 10.012 1.00 93.50 163 GLU A C 1
ATOM 1290 O O . GLU A 1 163 ? 3.790 8.719 11.170 1.00 93.50 163 GLU A O 1
ATOM 1295 N N . LEU A 1 164 ? 3.383 9.130 9.008 1.00 93.50 164 LEU A N 1
ATOM 1296 C CA . LEU A 1 164 ? 1.949 9.374 9.201 1.00 93.50 164 LEU A CA 1
ATOM 1297 C C . LEU A 1 164 ? 1.205 8.096 9.596 1.00 93.50 164 LEU A C 1
ATOM 1299 O O . LEU A 1 164 ? 0.403 8.140 10.529 1.00 93.50 164 LEU A O 1
ATOM 1303 N N . LEU A 1 165 ? 1.513 6.966 8.948 1.00 93.12 165 LEU A N 1
ATOM 1304 C CA . LEU A 1 165 ? 0.984 5.648 9.317 1.00 93.12 165 LEU A CA 1
ATOM 1305 C C . LEU A 1 165 ? 1.404 5.258 10.740 1.00 93.12 165 LEU A C 1
ATOM 1307 O O . LEU A 1 165 ? 0.584 4.777 11.512 1.00 93.12 165 LEU A O 1
ATOM 1311 N N . ARG A 1 166 ? 2.659 5.522 11.125 1.00 92.44 166 ARG A N 1
ATOM 1312 C CA . ARG A 1 166 ? 3.166 5.281 12.488 1.00 92.44 166 ARG A CA 1
ATOM 1313 C C . ARG A 1 166 ? 2.455 6.133 13.547 1.00 92.44 166 ARG A C 1
ATOM 1315 O O . ARG A 1 166 ? 2.427 5.760 14.715 1.00 92.44 166 ARG A O 1
ATOM 1322 N N . GLN A 1 167 ? 1.943 7.301 13.164 1.00 93.06 167 GLN A N 1
ATOM 1323 C CA . GLN A 1 167 ? 1.152 8.177 14.030 1.00 93.06 167 GLN A CA 1
ATOM 1324 C C . GLN A 1 167 ? -0.362 7.930 13.908 1.00 93.06 167 GLN A C 1
ATOM 1326 O O . GLN A 1 167 ? -1.120 8.758 14.410 1.00 93.06 167 GLN A O 1
ATOM 1331 N N . ASP A 1 168 ? -0.801 6.889 13.194 1.00 92.19 168 ASP A N 1
ATOM 1332 C CA . ASP A 1 168 ? -2.213 6.572 12.927 1.00 92.19 168 ASP A CA 1
ATOM 1333 C C . ASP A 1 168 ? -3.013 7.704 12.249 1.00 92.19 168 ASP A C 1
ATOM 1335 O O . ASP A 1 168 ? -4.241 7.727 12.253 1.00 92.19 168 ASP A O 1
ATOM 1339 N N . HIS A 1 169 ? -2.338 8.645 11.576 1.00 92.69 169 HIS A N 1
ATOM 1340 C CA . HIS A 1 169 ? -3.007 9.677 10.775 1.00 92.69 169 HIS A CA 1
ATOM 1341 C C . HIS A 1 169 ? -3.348 9.118 9.384 1.00 92.69 169 HIS A C 1
ATOM 1343 O O . HIS A 1 169 ? -2.835 9.587 8.365 1.00 92.69 169 HIS A O 1
ATOM 1349 N N . CYS A 1 170 ? -4.196 8.088 9.342 1.00 91.12 170 CYS A N 1
ATOM 1350 C CA . CYS A 1 170 ? -4.417 7.278 8.144 1.00 91.12 170 CYS A CA 1
ATOM 1351 C C . CYS A 1 170 ? -5.064 8.049 6.984 1.00 91.12 170 CYS A C 1
ATOM 1353 O O . CYS A 1 170 ? -4.695 7.844 5.833 1.00 91.12 170 CYS A O 1
ATOM 1355 N N . THR A 1 171 ? -5.964 8.992 7.263 1.00 87.69 171 THR A N 1
ATOM 1356 C CA . THR A 1 171 ? -6.585 9.840 6.229 1.00 87.69 171 THR A CA 1
ATOM 1357 C C . THR A 1 171 ? -5.560 10.716 5.505 1.00 87.69 171 THR A C 1
ATOM 1359 O O . THR A 1 171 ? -5.560 10.799 4.277 1.00 87.69 171 THR A O 1
ATOM 1362 N N . LEU A 1 172 ? -4.621 11.308 6.251 1.00 90.12 172 LEU A N 1
ATOM 1363 C CA . LEU A 1 172 ? -3.490 12.045 5.683 1.00 90.12 172 LEU A CA 1
ATOM 1364 C C . LEU A 1 172 ? -2.529 11.120 4.941 1.00 90.12 172 LEU A C 1
ATOM 1366 O O . LEU A 1 172 ? -2.011 11.495 3.893 1.00 90.12 172 LEU A O 1
ATOM 1370 N N . ALA A 1 173 ? -2.301 9.916 5.465 1.00 92.94 173 ALA A N 1
ATOM 1371 C CA . ALA A 1 173 ? -1.455 8.922 4.820 1.00 92.94 173 ALA A CA 1
ATOM 1372 C C . ALA A 1 173 ? -2.013 8.512 3.447 1.00 92.94 173 ALA A C 1
ATOM 1374 O O . ALA A 1 173 ? -1.266 8.510 2.475 1.00 92.94 173 ALA A O 1
ATOM 1375 N N . VAL A 1 174 ? -3.321 8.258 3.332 1.00 90.12 174 VAL A N 1
ATOM 1376 C CA . VAL A 1 174 ? -3.983 7.961 2.047 1.00 90.12 174 VAL A CA 1
ATOM 1377 C C . VAL A 1 174 ? -3.832 9.127 1.066 1.00 90.12 174 VAL A C 1
ATOM 1379 O O . VAL A 1 174 ? -3.555 8.910 -0.111 1.00 90.12 174 VAL A O 1
ATOM 1382 N N . HIS A 1 175 ? -3.923 10.369 1.544 1.00 88.75 175 HIS A N 1
ATOM 1383 C CA . HIS A 1 175 ? -3.688 11.537 0.699 1.00 88.75 175 HIS A CA 1
ATOM 1384 C C . HIS A 1 175 ? -2.229 11.643 0.214 1.00 88.75 175 HIS A C 1
ATOM 1386 O O . HIS A 1 175 ? -1.969 11.923 -0.953 1.00 88.75 175 HIS A O 1
ATOM 1392 N N . VAL A 1 176 ? -1.247 11.370 1.078 1.00 91.06 176 VAL A N 1
ATOM 1393 C CA . VAL A 1 176 ? 0.162 11.320 0.654 1.00 91.06 176 VAL A CA 1
ATOM 1394 C C . VAL A 1 176 ? 0.389 10.166 -0.324 1.00 91.06 176 VAL A C 1
ATOM 1396 O O . VAL A 1 176 ? 1.087 10.343 -1.321 1.00 91.06 176 VAL A O 1
ATOM 1399 N N . LEU A 1 177 ? -0.242 9.013 -0.105 1.00 89.69 177 LEU A N 1
ATOM 1400 C CA . LEU A 1 177 ? -0.176 7.882 -1.023 1.00 89.69 177 LEU A CA 1
ATOM 1401 C C . LEU A 1 177 ? -0.727 8.246 -2.407 1.00 89.69 177 LEU A C 1
ATOM 1403 O O . LEU A 1 177 ? -0.085 7.916 -3.397 1.00 89.69 177 LEU A O 1
ATOM 1407 N N . SER A 1 178 ? -1.851 8.963 -2.506 1.00 87.00 178 SER A N 1
ATOM 1408 C CA . SER A 1 178 ? -2.379 9.394 -3.808 1.00 87.00 178 SER A CA 1
ATOM 1409 C C . SER A 1 178 ? -1.428 10.356 -4.529 1.00 87.00 178 SER A C 1
ATOM 1411 O O . SER A 1 178 ? -1.199 10.204 -5.730 1.00 87.00 178 SER A O 1
ATOM 1413 N N . THR A 1 179 ? -0.773 11.273 -3.803 1.00 86.06 179 THR A N 1
ATOM 1414 C CA . THR A 1 179 ? 0.288 12.107 -4.398 1.00 86.06 179 THR A CA 1
ATOM 1415 C C . THR A 1 179 ? 1.469 11.265 -4.880 1.00 86.06 179 THR A C 1
ATOM 1417 O O . THR A 1 179 ? 1.904 11.426 -6.019 1.00 86.06 179 THR A O 1
ATOM 1420 N N . LEU A 1 180 ? 1.923 10.300 -4.077 1.00 87.31 180 LEU A N 1
ATOM 1421 C CA . LEU A 1 180 ? 3.018 9.395 -4.419 1.00 87.31 180 LEU A CA 1
ATOM 1422 C C . LEU A 1 180 ? 2.692 8.545 -5.660 1.00 87.31 180 LEU A C 1
ATOM 1424 O O . LEU A 1 180 ? 3.551 8.392 -6.525 1.00 87.31 180 LEU A O 1
ATOM 1428 N N . ARG A 1 181 ? 1.452 8.049 -5.775 1.00 85.00 181 ARG A N 1
ATOM 1429 C CA . ARG A 1 181 ? 0.945 7.316 -6.949 1.00 85.00 181 ARG A CA 1
ATOM 1430 C C . ARG A 1 181 ? 1.012 8.165 -8.216 1.00 85.00 181 ARG A C 1
ATOM 1432 O O . ARG A 1 181 ? 1.410 7.658 -9.256 1.00 85.00 181 ARG A O 1
ATOM 1439 N N . SER A 1 182 ? 0.639 9.443 -8.120 1.00 82.88 182 SER A N 1
ATOM 1440 C CA . SER A 1 182 ? 0.629 10.352 -9.272 1.00 82.88 182 SER A CA 1
ATOM 1441 C C . SER A 1 182 ? 2.024 10.796 -9.724 1.00 82.88 182 SER A C 1
ATOM 1443 O O . SER A 1 182 ? 2.217 11.075 -10.901 1.00 82.88 182 SER A O 1
ATOM 1445 N N . GLU A 1 183 ? 2.990 10.868 -8.804 1.00 81.88 183 GLU A N 1
ATOM 1446 C CA . GLU A 1 183 ? 4.341 11.372 -9.092 1.00 81.88 183 GLU A CA 1
ATOM 1447 C C . GLU A 1 183 ? 5.343 10.248 -9.414 1.00 81.88 183 GLU A C 1
ATOM 1449 O O . GLU A 1 183 ? 6.263 10.446 -10.207 1.00 81.88 183 GLU A O 1
ATOM 1454 N N . TYR A 1 184 ? 5.185 9.060 -8.815 1.00 80.56 184 TYR A N 1
ATOM 1455 C CA . TYR A 1 184 ? 6.170 7.974 -8.895 1.00 80.56 184 TYR A CA 1
ATOM 1456 C C . TYR A 1 184 ? 5.568 6.570 -9.135 1.00 80.56 184 TYR A C 1
ATOM 1458 O O . TYR A 1 184 ? 5.854 5.661 -8.346 1.00 80.56 184 TYR A O 1
ATOM 1466 N N . PRO A 1 185 ? 4.784 6.344 -10.208 1.00 77.25 185 PRO A N 1
ATOM 1467 C CA . PRO A 1 185 ? 4.312 5.005 -10.572 1.00 77.25 185 PRO A CA 1
ATOM 1468 C C . PRO A 1 185 ? 5.440 4.118 -11.158 1.00 77.25 185 PRO A C 1
ATOM 1470 O O . PRO A 1 185 ? 6.375 4.659 -11.761 1.00 77.25 185 PRO A O 1
ATOM 1473 N N . PRO A 1 186 ? 5.362 2.772 -11.044 1.00 74.00 186 PRO A N 1
ATOM 1474 C CA . PRO A 1 186 ? 4.428 1.992 -10.225 1.00 74.00 186 PRO A CA 1
ATOM 1475 C C . PRO A 1 186 ? 4.855 1.938 -8.744 1.00 74.00 186 PRO A C 1
ATOM 1477 O O . PRO A 1 186 ? 6.032 2.090 -8.402 1.00 74.00 186 PRO A O 1
ATOM 1480 N N . LEU A 1 187 ? 3.888 1.727 -7.848 1.00 79.88 187 LEU A N 1
ATOM 1481 C CA . LEU A 1 187 ? 4.143 1.552 -6.416 1.00 79.88 187 LEU A C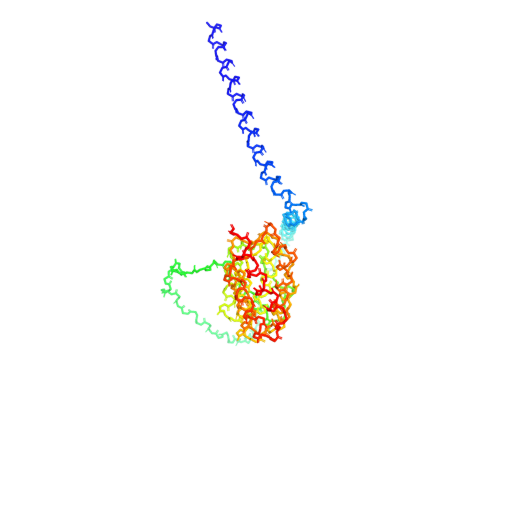A 1
ATOM 1482 C C . LEU A 1 187 ? 4.173 0.075 -6.028 1.00 79.88 187 LEU A C 1
ATOM 1484 O O . LEU A 1 187 ? 3.423 -0.736 -6.558 1.00 79.88 187 LEU A O 1
ATOM 1488 N N . ASP A 1 188 ? 5.006 -0.242 -5.041 1.00 83.81 188 ASP A N 1
ATOM 1489 C CA . ASP A 1 188 ? 5.127 -1.587 -4.486 1.00 83.81 188 ASP A CA 1
ATOM 1490 C C . ASP A 1 188 ? 3.854 -1.991 -3.714 1.00 83.81 188 ASP A C 1
ATOM 1492 O O . ASP A 1 188 ? 3.377 -1.260 -2.839 1.00 83.81 188 ASP A O 1
ATOM 1496 N N . LEU A 1 189 ? 3.337 -3.191 -3.990 1.00 87.94 189 LEU A N 1
ATOM 1497 C CA . LEU A 1 189 ? 2.207 -3.804 -3.281 1.00 87.94 189 LEU A CA 1
ATOM 1498 C C . LEU A 1 189 ? 2.467 -3.947 -1.776 1.00 87.94 189 LEU A C 1
ATOM 1500 O O . LEU A 1 189 ? 1.533 -3.895 -0.974 1.00 87.94 189 LEU A O 1
ATOM 1504 N N . THR A 1 190 ? 3.732 -4.064 -1.369 1.00 90.25 190 THR A N 1
ATOM 1505 C CA . THR A 1 190 ? 4.119 -4.087 0.045 1.00 90.25 190 THR A CA 1
ATOM 1506 C C . THR A 1 190 ? 3.693 -2.805 0.765 1.00 90.25 190 THR A C 1
ATOM 1508 O O . THR A 1 190 ? 3.236 -2.862 1.906 1.00 90.25 190 THR A O 1
ATOM 1511 N N . LEU A 1 191 ? 3.772 -1.654 0.090 1.00 90.19 191 LEU A N 1
ATOM 1512 C CA . LEU A 1 191 ? 3.342 -0.370 0.641 1.00 90.19 191 LEU A CA 1
ATOM 1513 C C . LEU A 1 191 ? 1.816 -0.298 0.776 1.00 90.19 191 LEU A C 1
ATOM 1515 O O . LEU A 1 191 ? 1.312 0.175 1.794 1.00 90.19 191 LEU A O 1
ATOM 1519 N N . TYR A 1 192 ? 1.078 -0.816 -0.210 1.00 92.00 192 TYR A N 1
ATOM 1520 C CA . TYR A 1 192 ? -0.377 -0.953 -0.100 1.00 92.00 192 TYR A CA 1
ATOM 1521 C C . TYR A 1 192 ? -0.754 -1.836 1.091 1.00 92.00 192 TYR A C 1
ATOM 1523 O O . TYR A 1 192 ? -1.632 -1.466 1.867 1.00 92.00 192 TYR A O 1
ATOM 1531 N N . ALA A 1 193 ? -0.048 -2.950 1.304 1.00 94.12 193 ALA A N 1
ATOM 1532 C CA . ALA A 1 193 ? -0.276 -3.816 2.456 1.00 94.12 193 ALA A CA 1
ATOM 1533 C C . ALA A 1 193 ? -0.036 -3.085 3.791 1.00 94.12 193 ALA A C 1
ATOM 1535 O O . ALA A 1 193 ? -0.842 -3.223 4.715 1.00 94.12 193 ALA A O 1
ATOM 1536 N N . GLU A 1 194 ? 1.026 -2.274 3.901 1.00 94.44 194 GLU A N 1
ATOM 1537 C CA . GLU A 1 194 ? 1.294 -1.437 5.084 1.00 94.44 194 GLU A CA 1
ATOM 1538 C C . GLU A 1 194 ? 0.133 -0.464 5.362 1.00 94.44 194 GLU A C 1
ATOM 1540 O O . GLU A 1 194 ? -0.346 -0.376 6.498 1.00 94.44 194 GLU A O 1
ATOM 1545 N N . VAL A 1 195 ? -0.356 0.219 4.321 1.00 95.56 195 VAL A N 1
ATOM 1546 C CA . VAL A 1 195 ? -1.459 1.189 4.414 1.00 95.56 195 VAL A CA 1
ATOM 1547 C C . VAL A 1 195 ? -2.771 0.502 4.789 1.00 95.56 195 VAL A C 1
ATOM 1549 O O . VAL A 1 195 ? -3.429 0.938 5.731 1.00 95.56 195 VAL A O 1
ATOM 1552 N N . VAL A 1 196 ? -3.130 -0.605 4.131 1.00 96.25 196 VAL A N 1
ATOM 1553 C CA . VAL A 1 196 ? -4.335 -1.393 4.450 1.00 96.25 196 VAL A CA 1
ATOM 1554 C C . VAL A 1 196 ? -4.286 -1.897 5.891 1.00 96.25 196 VAL A C 1
ATOM 1556 O O . VAL A 1 196 ? -5.268 -1.784 6.620 1.00 96.25 196 VAL A O 1
ATOM 1559 N N . THR A 1 197 ? -3.130 -2.384 6.346 1.00 96.00 197 THR A N 1
ATOM 1560 C CA . THR A 1 197 ? -2.957 -2.851 7.730 1.00 96.00 197 THR A CA 1
ATOM 1561 C C . THR A 1 197 ? -3.151 -1.712 8.736 1.00 96.00 197 THR A C 1
ATOM 1563 O O . THR A 1 197 ? -3.688 -1.930 9.821 1.00 96.00 197 THR A O 1
ATOM 1566 N N . ALA A 1 198 ? -2.696 -0.495 8.427 1.00 95.94 198 ALA A N 1
ATOM 1567 C CA . ALA A 1 198 ? -2.912 0.671 9.285 1.00 95.94 198 ALA A CA 1
ATOM 1568 C C . ALA A 1 198 ? -4.380 1.129 9.281 1.00 95.94 198 ALA A C 1
ATOM 1570 O O . ALA A 1 198 ? -4.955 1.335 10.348 1.00 95.94 198 ALA A O 1
ATOM 1571 N N . LEU A 1 199 ? -5.013 1.205 8.107 1.00 95.50 199 LEU A N 1
ATOM 1572 C CA . LEU A 1 199 ? -6.436 1.535 7.973 1.00 95.50 199 LEU A CA 1
ATOM 1573 C C . LEU A 1 199 ? -7.315 0.534 8.728 1.00 95.50 199 LEU A C 1
ATOM 1575 O O . LEU A 1 199 ? -8.210 0.931 9.468 1.00 95.50 199 LEU A O 1
ATOM 1579 N N . SER A 1 200 ? -7.005 -0.759 8.614 1.00 95.81 200 SER A N 1
ATOM 1580 C CA . SER A 1 200 ? -7.713 -1.828 9.317 1.00 95.81 200 SER A CA 1
ATOM 1581 C C . SER A 1 200 ? -7.639 -1.668 10.832 1.00 95.81 200 SER A C 1
ATOM 1583 O O . SER A 1 200 ? -8.648 -1.851 11.507 1.00 95.81 200 SER A O 1
ATOM 1585 N N . ARG A 1 201 ? -6.463 -1.318 11.369 1.00 94.19 201 ARG A N 1
ATOM 1586 C CA . ARG A 1 201 ? -6.268 -1.074 12.808 1.00 94.19 201 ARG A CA 1
ATOM 1587 C C . ARG A 1 201 ? -7.057 0.134 13.311 1.00 94.19 201 ARG A C 1
ATOM 1589 O O . ARG A 1 201 ? -7.451 0.147 14.470 1.00 94.19 201 ARG A O 1
ATOM 1596 N N . ASN A 1 202 ? -7.306 1.109 12.439 1.00 93.81 202 ASN A N 1
ATOM 1597 C CA . ASN A 1 202 ? -8.069 2.317 12.746 1.00 93.81 202 ASN A CA 1
ATOM 1598 C C . ASN A 1 202 ? -9.565 2.203 12.390 1.00 93.81 202 ASN A C 1
ATOM 1600 O O . ASN A 1 202 ? -10.306 3.161 12.575 1.00 93.81 202 ASN A O 1
ATOM 1604 N N . GLY A 1 203 ? -10.031 1.051 11.892 1.00 93.31 203 GLY A N 1
ATOM 1605 C CA . GLY A 1 203 ? -11.437 0.845 11.525 1.00 93.31 203 GLY A CA 1
ATOM 1606 C C . GLY A 1 203 ? -11.885 1.565 10.245 1.00 93.31 203 GLY A C 1
ATOM 1607 O O . GLY A 1 203 ? -13.075 1.587 9.943 1.00 93.31 203 GLY A O 1
ATOM 1608 N N . GLU A 1 204 ? -10.952 2.104 9.459 1.00 92.25 204 GLU A N 1
ATOM 1609 C CA . GLU A 1 204 ? -11.198 2.898 8.246 1.00 92.25 204 GLU A CA 1
ATOM 1610 C C . GLU A 1 204 ? -11.511 2.002 7.030 1.00 92.25 204 GLU A C 1
ATOM 1612 O O . GLU A 1 204 ? -10.817 2.013 6.011 1.00 92.25 204 GLU A O 1
ATOM 1617 N N . ARG A 1 205 ? -12.551 1.169 7.150 1.00 92.62 205 ARG A N 1
ATOM 1618 C CA . ARG A 1 205 ? -12.900 0.115 6.178 1.00 92.62 205 ARG A CA 1
ATOM 1619 C C . ARG A 1 205 ? -13.241 0.668 4.794 1.00 92.62 205 ARG A C 1
ATOM 1621 O O . ARG A 1 205 ? -12.751 0.145 3.799 1.00 92.62 205 ARG A O 1
ATOM 1628 N N . ASP A 1 206 ? -13.989 1.765 4.734 1.00 92.12 206 ASP A N 1
ATOM 1629 C CA . ASP A 1 206 ? -14.391 2.378 3.462 1.00 92.12 206 ASP A CA 1
ATOM 1630 C C . ASP A 1 206 ? -13.191 2.923 2.679 1.00 92.12 206 ASP A C 1
ATOM 1632 O O . ASP A 1 206 ? -13.180 2.921 1.450 1.00 92.12 206 ASP A O 1
ATOM 1636 N N . GLN A 1 207 ? -12.160 3.394 3.389 1.00 92.00 207 GLN A N 1
ATOM 1637 C CA . GLN A 1 207 ? -10.922 3.850 2.760 1.00 92.00 207 GLN A CA 1
ATOM 1638 C C . GLN A 1 207 ? -10.130 2.686 2.168 1.00 92.00 207 GLN A C 1
ATOM 1640 O O . GLN A 1 207 ? -9.475 2.875 1.147 1.00 92.00 207 GLN A O 1
ATOM 1645 N N . ILE A 1 208 ? -10.195 1.495 2.776 1.00 94.75 208 ILE A N 1
ATOM 1646 C CA . ILE A 1 208 ? -9.581 0.285 2.215 1.00 94.75 208 ILE A CA 1
ATOM 1647 C C . ILE A 1 208 ? -10.257 -0.056 0.892 1.00 94.75 208 ILE A C 1
ATOM 1649 O O . ILE A 1 208 ? -9.561 -0.231 -0.103 1.00 94.75 208 ILE A O 1
ATOM 1653 N N . ASP A 1 209 ? -11.589 -0.090 0.852 1.00 92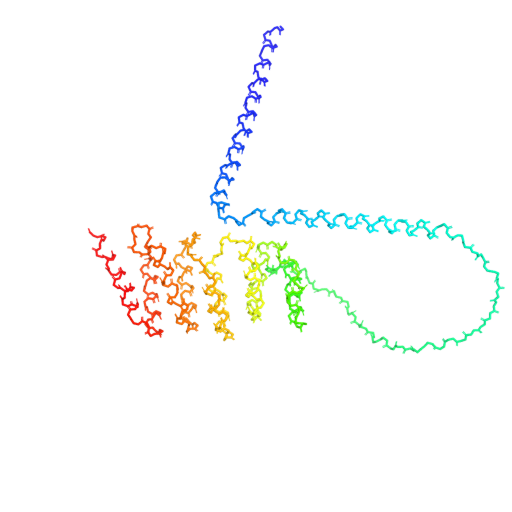.94 209 ASP A N 1
ATOM 1654 C CA . ASP A 1 209 ? -12.297 -0.448 -0.380 1.00 92.94 209 ASP A CA 1
ATOM 1655 C C . ASP A 1 209 ? -12.101 0.595 -1.481 1.00 92.94 209 ASP A C 1
ATOM 1657 O O . ASP A 1 209 ? -11.889 0.224 -2.632 1.00 92.94 209 ASP A O 1
ATOM 1661 N N . ARG A 1 210 ? -12.079 1.892 -1.139 1.00 92.06 210 ARG A N 1
ATOM 1662 C CA . ARG A 1 210 ? -11.711 2.951 -2.094 1.00 92.06 210 ARG A CA 1
ATOM 1663 C C . ARG A 1 210 ? -10.293 2.760 -2.630 1.00 92.06 210 ARG A C 1
ATOM 1665 O O . ARG A 1 210 ? -10.096 2.756 -3.840 1.00 92.06 210 ARG A O 1
ATOM 1672 N N . LEU A 1 211 ? -9.320 2.543 -1.744 1.00 91.19 211 LEU A N 1
ATOM 1673 C CA . LEU A 1 211 ? -7.921 2.339 -2.120 1.00 91.19 211 LEU A CA 1
ATOM 1674 C C . LEU A 1 211 ? -7.748 1.127 -3.042 1.00 91.19 211 LEU A C 1
ATOM 1676 O O . LEU A 1 211 ? -7.023 1.203 -4.035 1.00 91.19 211 LEU A O 1
ATOM 1680 N N . MET A 1 212 ? -8.411 0.021 -2.709 1.00 91.06 212 MET A N 1
ATOM 1681 C CA . MET A 1 212 ? -8.387 -1.199 -3.506 1.00 91.06 212 MET A CA 1
ATOM 1682 C C . MET A 1 212 ? -9.138 -1.018 -4.822 1.00 91.06 212 MET A C 1
ATOM 1684 O O . MET A 1 212 ? -8.673 -1.522 -5.833 1.00 91.06 212 MET A O 1
ATOM 1688 N N . GLY A 1 213 ? -10.239 -0.264 -4.845 1.00 86.75 213 GLY A N 1
ATOM 1689 C CA . GLY A 1 213 ? -10.990 0.084 -6.054 1.00 86.75 213 GLY A CA 1
ATOM 1690 C C . GLY A 1 213 ? -10.174 0.889 -7.065 1.00 86.75 213 GLY A C 1
ATOM 1691 O O . GLY A 1 213 ? -10.274 0.644 -8.264 1.00 86.75 213 GLY A O 1
ATOM 1692 N N . GLU A 1 214 ? -9.317 1.788 -6.581 1.00 85.00 214 GLU A N 1
ATOM 1693 C CA . GLU A 1 214 ? -8.395 2.573 -7.407 1.00 85.00 214 GLU A CA 1
ATOM 1694 C C . GLU A 1 214 ? -7.190 1.768 -7.921 1.00 85.00 214 GLU A C 1
ATOM 1696 O O . GLU A 1 214 ? -6.415 2.286 -8.721 1.00 85.00 214 GLU A O 1
ATOM 1701 N N . LEU A 1 215 ? -6.925 0.563 -7.408 1.00 82.75 215 LEU A N 1
ATOM 1702 C CA . LEU A 1 215 ? -5.755 -0.220 -7.809 1.00 82.75 215 LEU A CA 1
ATOM 1703 C C . LEU A 1 215 ? -6.008 -0.841 -9.191 1.00 82.75 215 LEU A C 1
ATOM 1705 O O . LEU A 1 215 ? -6.668 -1.867 -9.297 1.00 82.75 215 LEU A O 1
ATOM 1709 N N . GLU A 1 216 ? -5.551 -0.204 -10.261 1.00 69.44 216 GLU A N 1
ATOM 1710 C CA . GLU A 1 216 ? -5.755 -0.684 -11.633 1.00 69.44 216 GLU A CA 1
ATOM 1711 C C . GLU A 1 216 ? -4.597 -1.565 -12.081 1.00 69.44 216 GLU A C 1
ATOM 1713 O O . GLU A 1 216 ? -3.472 -1.078 -12.113 1.00 69.44 216 GLU A O 1
ATOM 1718 N N . GLY A 1 217 ? -4.904 -2.813 -12.462 1.00 61.69 217 GLY A N 1
ATOM 1719 C CA . GLY A 1 217 ? -4.004 -3.732 -13.159 1.00 61.69 217 GLY A CA 1
ATOM 1720 C C . GLY A 1 217 ? -2.717 -4.080 -12.406 1.00 61.69 217 GLY A C 1
ATOM 1721 O O . GLY A 1 217 ? -1.998 -3.239 -11.877 1.00 61.69 217 GLY A O 1
ATOM 1722 N N . ILE A 1 218 ? -2.331 -5.348 -12.411 1.00 55.03 218 ILE A N 1
ATOM 1723 C CA . ILE A 1 218 ? -1.015 -5.730 -11.894 1.00 55.03 218 ILE A CA 1
ATOM 1724 C C . ILE A 1 218 ? 0.017 -5.567 -13.028 1.00 55.03 218 ILE A C 1
ATOM 1726 O O . ILE A 1 218 ? 0.629 -6.523 -13.492 1.00 55.03 218 ILE A O 1
ATOM 1730 N N . GLN A 1 219 ? 0.171 -4.353 -13.566 1.00 44.47 219 GLN A N 1
ATOM 1731 C CA . GLN A 1 219 ? 1.172 -4.095 -14.606 1.00 44.47 219 GLN A CA 1
ATOM 1732 C C . GLN A 1 219 ? 2.531 -3.782 -13.973 1.00 44.47 219 GLN A C 1
ATOM 1734 O O . GLN A 1 219 ? 2.731 -2.728 -13.372 1.00 44.47 219 GLN A O 1
ATOM 1739 N N . GLY A 1 220 ? 3.475 -4.715 -14.137 1.00 45.69 220 GLY A N 1
ATOM 1740 C CA . GLY A 1 220 ? 4.899 -4.493 -13.866 1.00 45.69 220 GLY A CA 1
ATOM 1741 C C . GLY A 1 220 ? 5.311 -4.537 -12.391 1.00 45.69 220 GLY A C 1
ATOM 1742 O O . GLY A 1 220 ? 6.086 -3.687 -11.962 1.00 45.69 220 GLY A O 1
ATOM 1743 N N . GLY A 1 221 ? 4.809 -5.503 -11.607 1.00 43.03 221 GLY A N 1
ATOM 1744 C CA . GLY A 1 221 ? 5.087 -5.563 -10.163 1.00 43.03 221 GLY A CA 1
ATOM 1745 C C . GLY A 1 221 ? 5.091 -6.948 -9.507 1.00 43.03 221 GLY A C 1
ATOM 1746 O O . GLY A 1 221 ? 4.908 -7.025 -8.295 1.00 43.03 221 GLY A O 1
ATOM 1747 N N . TYR A 1 222 ? 5.300 -8.034 -10.258 1.00 50.12 222 TYR A N 1
ATOM 1748 C CA . TYR A 1 222 ? 5.410 -9.399 -9.703 1.00 50.12 222 TYR A CA 1
ATOM 1749 C C . TYR A 1 222 ? 6.822 -9.784 -9.275 1.00 50.12 222 TYR A C 1
ATOM 1751 O O . TYR A 1 222 ? 7.141 -10.963 -9.168 1.00 50.12 222 TYR A O 1
ATOM 1759 N N . GLU A 1 223 ? 7.693 -8.819 -8.988 1.00 51.72 223 GLU A N 1
ATOM 1760 C CA . GLU A 1 223 ? 9.030 -9.161 -8.492 1.00 51.72 223 GLU A CA 1
ATOM 1761 C C . GLU A 1 223 ? 8.982 -9.870 -7.121 1.00 51.72 223 GLU A C 1
ATOM 1763 O O . GLU A 1 223 ? 9.995 -10.393 -6.654 1.00 51.72 223 GLU A O 1
ATOM 1768 N N . SER A 1 224 ? 7.813 -9.963 -6.465 1.00 64.44 224 SER A N 1
ATOM 1769 C CA . SER A 1 224 ? 7.645 -10.875 -5.339 1.00 64.44 224 SER A CA 1
ATOM 1770 C C . SER A 1 224 ? 6.191 -11.258 -5.064 1.00 64.44 224 SER A C 1
ATOM 1772 O O . SER A 1 224 ? 5.432 -10.459 -4.511 1.00 64.44 224 SER A O 1
ATOM 1774 N N . ASP A 1 225 ? 5.838 -12.526 -5.267 1.00 77.69 225 ASP A N 1
ATOM 1775 C CA . ASP A 1 225 ? 4.614 -13.144 -4.728 1.00 77.69 225 ASP A CA 1
ATOM 1776 C C . ASP A 1 225 ? 4.431 -12.859 -3.229 1.00 77.69 225 ASP A C 1
ATOM 1778 O O . ASP A 1 225 ? 3.316 -12.725 -2.726 1.00 77.69 225 ASP A O 1
ATOM 1782 N N . LYS A 1 226 ? 5.531 -12.616 -2.504 1.00 87.50 226 LYS A N 1
ATOM 1783 C CA . LYS A 1 226 ? 5.522 -12.188 -1.098 1.00 87.50 226 LYS A CA 1
ATOM 1784 C C . LYS A 1 226 ? 4.800 -10.856 -0.874 1.00 87.50 226 LYS A C 1
ATOM 1786 O O . LYS A 1 226 ? 4.171 -10.694 0.172 1.00 87.50 226 LYS A O 1
ATOM 1791 N N . ALA A 1 227 ? 4.908 -9.894 -1.789 1.00 88.69 227 ALA A N 1
ATOM 1792 C CA . ALA A 1 227 ? 4.252 -8.592 -1.668 1.00 88.69 227 ALA A CA 1
ATOM 1793 C C . ALA A 1 227 ? 2.733 -8.729 -1.849 1.00 88.69 227 ALA A C 1
ATOM 1795 O O . ALA A 1 227 ? 1.961 -8.217 -1.033 1.00 88.69 227 ALA A O 1
ATOM 1796 N N . LEU A 1 228 ? 2.310 -9.517 -2.840 1.00 89.31 228 LEU A N 1
ATOM 1797 C CA . LEU A 1 228 ? 0.903 -9.837 -3.071 1.00 89.31 228 LEU A CA 1
ATOM 1798 C C . LEU A 1 228 ? 0.309 -10.650 -1.911 1.00 89.31 228 LEU A C 1
ATOM 1800 O O . LEU A 1 228 ? -0.758 -10.307 -1.404 1.00 89.31 228 LEU A O 1
ATOM 1804 N N . VAL A 1 229 ? 1.041 -11.642 -1.390 1.00 93.25 229 VAL A N 1
ATOM 1805 C CA . VAL A 1 229 ? 0.661 -12.378 -0.172 1.00 93.25 229 VAL A CA 1
ATOM 1806 C C . VAL A 1 229 ? 0.440 -11.430 1.008 1.00 93.25 229 VAL A C 1
ATOM 1808 O O . VAL A 1 229 ? -0.530 -11.591 1.751 1.00 93.25 229 VAL A O 1
ATOM 1811 N N . LYS A 1 230 ? 1.328 -10.448 1.220 1.00 94.56 230 LYS A N 1
ATOM 1812 C CA . LYS A 1 230 ? 1.170 -9.464 2.304 1.00 94.56 230 LYS A CA 1
ATOM 1813 C C . LYS A 1 230 ? -0.100 -8.638 2.124 1.00 94.56 230 LYS A C 1
ATOM 1815 O O . LYS A 1 230 ? -0.817 -8.440 3.103 1.00 94.56 230 LYS A O 1
ATOM 1820 N N . LEU A 1 231 ? -0.392 -8.195 0.901 1.00 94.31 231 LEU A N 1
ATOM 1821 C CA . LEU A 1 231 ? -1.601 -7.431 0.604 1.00 94.31 231 LEU A CA 1
ATOM 1822 C C . LEU A 1 231 ? -2.867 -8.266 0.833 1.00 94.31 231 LEU A C 1
ATOM 1824 O O . LEU A 1 231 ? -3.766 -7.812 1.537 1.00 94.31 231 LEU A O 1
ATOM 1828 N N . ILE A 1 232 ? -2.906 -9.505 0.335 1.00 95.06 232 ILE A N 1
ATOM 1829 C CA . ILE A 1 232 ? -4.027 -10.433 0.556 1.00 95.06 232 ILE A CA 1
ATOM 1830 C C . ILE A 1 232 ? -4.246 -10.650 2.051 1.00 95.06 232 ILE A C 1
ATOM 1832 O O . ILE A 1 232 ? -5.364 -10.500 2.537 1.00 95.06 232 ILE A O 1
ATOM 1836 N N . LYS A 1 233 ? -3.183 -10.935 2.813 1.00 96.94 233 LYS A N 1
ATOM 1837 C CA . LYS A 1 233 ? -3.277 -11.095 4.271 1.00 96.94 233 LYS A CA 1
ATOM 1838 C C . LYS A 1 233 ? -3.812 -9.841 4.959 1.00 96.94 233 LYS A C 1
ATOM 1840 O O . LYS A 1 233 ? -4.615 -9.974 5.879 1.00 96.94 233 LYS A O 1
ATOM 1845 N N . ALA A 1 234 ? -3.394 -8.651 4.527 1.00 97.19 234 ALA A N 1
ATOM 1846 C CA . ALA A 1 234 ? -3.871 -7.390 5.085 1.00 97.19 234 ALA A CA 1
ATOM 1847 C C . ALA A 1 234 ? -5.370 -7.176 4.810 1.00 97.19 234 ALA A C 1
ATOM 1849 O O . ALA A 1 234 ? -6.123 -6.874 5.732 1.00 97.19 234 ALA A O 1
ATOM 1850 N N . VAL A 1 235 ? -5.820 -7.397 3.571 1.00 97.00 235 VAL A N 1
ATOM 1851 C CA . VAL A 1 235 ? -7.225 -7.228 3.156 1.00 97.00 235 VAL A CA 1
ATOM 1852 C C . VAL A 1 235 ? -8.142 -8.260 3.812 1.00 97.00 235 VAL A C 1
ATOM 1854 O O . VAL A 1 235 ? -9.184 -7.910 4.367 1.00 97.00 235 VAL A O 1
ATOM 1857 N N . VAL A 1 236 ? -7.730 -9.529 3.812 1.00 97.00 236 VAL A N 1
ATOM 1858 C CA . VAL A 1 236 ? -8.446 -10.614 4.492 1.00 97.00 236 VAL A CA 1
ATOM 1859 C C . VAL A 1 236 ? -8.501 -10.339 5.994 1.00 97.00 236 VAL A C 1
ATOM 1861 O O . VAL A 1 236 ? -9.560 -10.484 6.604 1.00 97.00 236 VAL A O 1
ATOM 1864 N N . GLY A 1 237 ? -7.386 -9.897 6.590 1.00 96.50 237 GLY A N 1
ATOM 1865 C CA . GLY A 1 237 ? -7.282 -9.447 7.983 1.00 96.50 237 GLY A CA 1
ATOM 1866 C C . GLY A 1 237 ? -8.238 -8.309 8.339 1.00 96.50 237 GLY A C 1
ATOM 1867 O O . GLY A 1 237 ? -8.777 -8.302 9.439 1.00 96.50 237 GLY A O 1
ATOM 1868 N N . ALA A 1 238 ? -8.490 -7.408 7.391 1.00 96.19 238 ALA A N 1
ATOM 1869 C CA . ALA A 1 238 ? -9.429 -6.298 7.519 1.00 96.19 238 ALA A CA 1
ATOM 1870 C C . ALA A 1 238 ? -10.902 -6.681 7.275 1.00 96.19 238 ALA A C 1
ATOM 1872 O O . ALA A 1 238 ? -11.771 -5.807 7.311 1.00 96.19 238 ALA A O 1
ATOM 1873 N N . GLU A 1 239 ? -11.182 -7.961 7.003 1.00 95.81 239 GLU A N 1
ATOM 1874 C CA . GLU A 1 239 ? -12.519 -8.490 6.697 1.00 95.81 239 GLU A CA 1
ATOM 1875 C C . GLU A 1 239 ? -13.184 -7.776 5.508 1.00 95.81 239 GLU A C 1
ATOM 1877 O O . GLU A 1 239 ? -14.400 -7.570 5.469 1.00 95.81 239 GLU A O 1
ATOM 1882 N N . ARG A 1 240 ? -12.381 -7.354 4.521 1.00 96.38 240 ARG A N 1
ATOM 1883 C CA . ARG A 1 240 ? -12.885 -6.700 3.307 1.00 96.38 240 ARG A CA 1
ATOM 1884 C C . ARG A 1 240 ? -13.053 -7.721 2.187 1.00 96.38 240 ARG A C 1
ATOM 1886 O O . ARG A 1 240 ? -12.137 -7.952 1.402 1.00 96.38 240 ARG A O 1
ATOM 1893 N N . ARG A 1 241 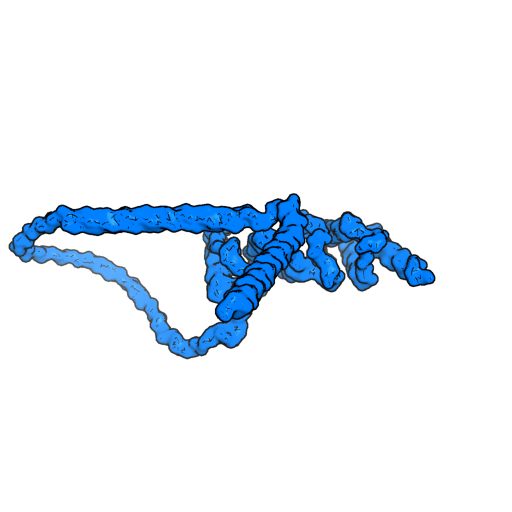? -14.242 -8.327 2.133 1.00 95.94 241 ARG A N 1
ATOM 1894 C CA . ARG A 1 241 ? -14.634 -9.325 1.124 1.00 95.94 241 ARG A CA 1
ATOM 1895 C C . ARG A 1 241 ? -14.460 -8.820 -0.305 1.00 95.94 241 ARG A C 1
ATOM 1897 O O . ARG A 1 241 ? -13.681 -9.404 -1.048 1.00 95.94 241 ARG A O 1
ATOM 1904 N N . GLU A 1 242 ? -15.110 -7.710 -0.646 1.00 94.19 242 GLU A N 1
ATOM 1905 C CA . GLU A 1 242 ? -15.083 -7.140 -2.003 1.00 94.19 242 GLU A CA 1
ATOM 1906 C C . GLU A 1 242 ? -13.654 -6.860 -2.472 1.00 94.19 242 GLU A C 1
ATOM 1908 O O . GLU A 1 242 ? -13.252 -7.220 -3.576 1.00 94.19 242 GLU A O 1
ATOM 1913 N N . SER A 1 243 ? -12.839 -6.295 -1.581 1.00 94.94 243 SER A N 1
ATOM 1914 C CA . SER A 1 243 ? -11.426 -6.038 -1.839 1.00 94.94 243 SER A CA 1
ATOM 1915 C C . SER A 1 243 ? -10.623 -7.326 -2.091 1.00 94.94 243 SER A C 1
ATOM 1917 O O . SER A 1 243 ? -9.741 -7.333 -2.949 1.00 94.94 243 SER A O 1
ATOM 1919 N N . ALA A 1 244 ? -10.912 -8.424 -1.380 1.00 95.44 244 ALA A N 1
ATOM 1920 C CA . ALA A 1 244 ? -10.239 -9.711 -1.579 1.00 95.44 244 ALA A CA 1
ATOM 1921 C C . ALA A 1 244 ? -10.637 -10.371 -2.908 1.00 95.44 244 ALA A C 1
ATOM 1923 O O . ALA A 1 244 ? -9.768 -10.837 -3.647 1.00 95.44 244 ALA A O 1
ATOM 1924 N N . VAL A 1 245 ? -11.932 -10.355 -3.240 1.00 94.69 245 VAL A N 1
ATOM 1925 C CA . VAL A 1 245 ? -12.452 -10.843 -4.528 1.00 94.69 245 VAL A CA 1
ATOM 1926 C C . VAL A 1 245 ? -11.862 -10.035 -5.681 1.00 94.69 245 VAL A C 1
ATOM 1928 O O . VAL A 1 245 ? -11.429 -10.602 -6.681 1.00 94.69 245 VAL A O 1
ATOM 1931 N N . ARG A 1 246 ? -11.742 -8.715 -5.516 1.00 92.75 246 ARG A N 1
ATOM 1932 C CA . ARG A 1 246 ? -11.112 -7.842 -6.508 1.00 92.75 246 ARG A CA 1
ATOM 1933 C C . ARG A 1 246 ? -9.640 -8.183 -6.742 1.00 92.75 246 ARG A C 1
ATOM 1935 O O . ARG A 1 246 ? -9.195 -8.150 -7.883 1.00 92.75 246 ARG A O 1
ATOM 1942 N N . ILE A 1 247 ? -8.879 -8.525 -5.697 1.00 91.06 247 ILE A N 1
ATOM 1943 C CA . ILE A 1 247 ? -7.492 -8.997 -5.868 1.00 91.06 247 ILE A CA 1
ATOM 1944 C C . ILE A 1 247 ? -7.462 -10.267 -6.719 1.00 91.06 247 ILE A C 1
ATOM 1946 O O . ILE A 1 247 ? -6.678 -10.342 -7.660 1.00 91.06 247 ILE A O 1
ATOM 1950 N N . TYR A 1 248 ? -8.337 -11.230 -6.431 1.00 91.19 248 TYR A N 1
ATOM 1951 C CA . TYR A 1 248 ? -8.453 -12.447 -7.233 1.00 91.19 248 TYR A CA 1
ATOM 1952 C C . TYR A 1 248 ? -8.822 -12.149 -8.699 1.00 91.19 248 TYR A C 1
ATOM 1954 O O . TYR A 1 248 ? -8.188 -12.686 -9.605 1.00 91.19 248 TYR A O 1
ATOM 1962 N N . ALA A 1 249 ? -9.785 -11.254 -8.947 1.00 90.75 249 ALA A N 1
ATOM 1963 C CA . ALA A 1 249 ? -10.168 -10.846 -10.300 1.00 90.75 249 ALA A CA 1
ATOM 1964 C C . ALA A 1 249 ? -8.983 -10.230 -11.061 1.00 90.75 249 ALA A C 1
ATOM 1966 O O . ALA A 1 249 ? -8.673 -10.669 -12.166 1.00 90.75 249 ALA A O 1
ATOM 1967 N N . MET A 1 250 ? -8.242 -9.316 -10.424 1.00 87.00 250 MET A N 1
ATOM 1968 C CA . MET A 1 250 ? -7.029 -8.743 -11.015 1.00 87.00 250 MET A CA 1
ATOM 1969 C C . MET A 1 250 ? -5.972 -9.807 -11.333 1.00 87.00 250 MET A C 1
ATOM 1971 O O . MET A 1 250 ? -5.342 -9.731 -12.382 1.00 87.00 250 MET A O 1
ATOM 1975 N N . MET A 1 251 ? -5.784 -10.806 -10.459 1.00 85.94 251 MET A N 1
ATOM 1976 C CA . MET A 1 251 ? -4.861 -11.919 -10.717 1.00 85.94 251 MET A CA 1
ATOM 1977 C C . MET A 1 251 ? -5.287 -12.730 -11.949 1.00 85.94 251 MET A C 1
ATOM 1979 O O . MET A 1 251 ? -4.453 -13.135 -12.760 1.00 85.94 251 MET A O 1
ATOM 1983 N N . ARG A 1 252 ? -6.588 -12.956 -12.134 1.00 85.81 252 ARG A N 1
ATOM 1984 C CA . ARG A 1 252 ? -7.091 -13.643 -13.329 1.00 85.81 252 ARG A CA 1
ATOM 1985 C C . ARG A 1 252 ? -6.898 -12.832 -14.598 1.00 85.81 252 ARG A C 1
ATOM 1987 O O . ARG A 1 252 ? -6.446 -13.379 -15.597 1.00 85.81 252 ARG A O 1
ATOM 1994 N N . GLU A 1 253 ? -7.225 -11.546 -14.553 1.00 84.81 253 GLU A N 1
ATOM 1995 C CA . GLU A 1 253 ? -7.087 -10.628 -15.688 1.00 84.81 253 GLU A CA 1
ATOM 1996 C C . GLU A 1 253 ? -5.633 -10.502 -16.151 1.00 84.81 253 GLU A C 1
ATOM 1998 O O . GLU A 1 253 ? -5.369 -10.371 -17.342 1.00 84.81 253 GLU A O 1
ATOM 2003 N N . SER A 1 254 ? -4.677 -10.619 -15.229 1.00 78.19 254 SER A N 1
ATOM 2004 C CA . SER A 1 254 ? -3.249 -10.658 -15.545 1.00 78.19 254 SER A CA 1
ATOM 2005 C C . SER A 1 254 ? -2.738 -12.006 -16.073 1.00 78.19 254 SER A C 1
ATOM 2007 O O . SER A 1 254 ? -1.532 -12.192 -16.219 1.00 78.19 254 SER A O 1
ATOM 2009 N N . GLY A 1 255 ? -3.629 -12.959 -16.346 1.00 76.94 255 GLY A N 1
ATOM 2010 C CA . GLY A 1 255 ? -3.279 -14.234 -16.968 1.00 76.94 255 GLY A CA 1
ATOM 2011 C C . GLY A 1 255 ? -2.852 -15.330 -15.995 1.00 76.94 255 GLY A C 1
ATOM 2012 O O . GLY A 1 255 ? -2.218 -16.286 -16.431 1.00 76.94 255 GLY A O 1
ATOM 2013 N N . TRP A 1 256 ? -3.195 -15.246 -14.704 1.00 79.88 256 TRP A N 1
ATOM 2014 C CA . TRP A 1 256 ? -2.905 -16.335 -13.766 1.00 79.88 256 TRP A CA 1
ATOM 2015 C C . TRP A 1 256 ? -3.527 -17.659 -14.230 1.00 79.88 256 TRP A C 1
ATOM 2017 O O . TRP A 1 256 ? -4.741 -17.750 -14.429 1.00 79.88 256 TRP A O 1
ATOM 2027 N N . GLY A 1 257 ? -2.690 -18.693 -14.365 1.00 69.06 257 GLY A N 1
ATOM 2028 C CA . GLY A 1 257 ? -3.078 -19.998 -14.916 1.00 69.06 257 GLY A CA 1
ATOM 2029 C C . GLY A 1 257 ? -2.962 -20.097 -16.436 1.00 69.06 257 GLY A C 1
ATOM 2030 O O . GLY A 1 257 ? -3.411 -21.087 -17.007 1.00 69.06 257 GLY A O 1
ATOM 2031 N N . SER A 1 258 ? -2.381 -19.081 -17.075 1.00 75.44 258 SER A N 1
ATOM 2032 C CA . SER A 1 258 ? -1.880 -19.143 -18.451 1.00 75.44 258 SER A CA 1
ATOM 2033 C C . SER A 1 258 ? -0.385 -19.471 -18.436 1.00 75.44 258 SER A C 1
ATOM 2035 O O . SER A 1 258 ? 0.277 -19.262 -17.422 1.00 75.44 258 SER A O 1
ATOM 2037 N N . GLU A 1 259 ? 0.174 -19.889 -19.575 1.00 62.50 259 GLU A N 1
ATOM 2038 C CA . GLU A 1 259 ? 1.614 -20.196 -19.717 1.00 62.50 259 GLU A CA 1
ATOM 2039 C C . GLU A 1 259 ? 2.543 -19.026 -19.328 1.00 62.50 259 GLU A C 1
ATOM 2041 O O . GLU A 1 259 ? 3.719 -19.228 -19.043 1.00 62.50 259 GLU A O 1
ATOM 2046 N N . SER A 1 260 ? 2.029 -17.792 -19.322 1.00 59.09 260 SER A N 1
ATOM 2047 C CA . SER A 1 260 ? 2.803 -16.572 -19.088 1.00 59.09 260 SER A CA 1
ATOM 2048 C C . SER A 1 260 ? 3.038 -16.226 -17.618 1.00 59.09 260 SER A C 1
ATOM 2050 O O . SER A 1 260 ? 3.994 -15.511 -17.321 1.00 59.09 260 SER A O 1
ATOM 2052 N N . TRP A 1 261 ? 2.163 -16.653 -16.701 1.00 67.31 261 TRP A N 1
ATOM 2053 C CA . TRP A 1 261 ? 2.303 -16.336 -15.279 1.00 67.31 261 TRP A CA 1
ATOM 2054 C C . TRP A 1 261 ? 1.561 -17.333 -14.386 1.00 67.31 261 TRP A C 1
ATOM 2056 O O . TRP A 1 261 ? 0.341 -17.514 -14.466 1.00 67.31 261 TRP A O 1
ATOM 2066 N N . GLU A 1 262 ? 2.314 -17.917 -13.460 1.00 70.56 262 GLU A N 1
ATOM 2067 C CA . GLU A 1 262 ? 1.808 -18.801 -12.422 1.00 70.56 262 GLU A CA 1
ATOM 2068 C C . GLU A 1 262 ? 2.143 -18.219 -11.050 1.00 70.56 262 GLU A C 1
ATOM 2070 O O . GLU A 1 262 ? 3.252 -17.748 -10.811 1.00 70.56 262 GLU A O 1
ATOM 2075 N N . ALA A 1 263 ? 1.157 -18.231 -10.158 1.00 72.69 263 ALA A N 1
ATOM 2076 C CA . ALA A 1 263 ? 1.338 -17.825 -8.773 1.00 72.69 263 ALA A CA 1
ATOM 2077 C C . ALA A 1 263 ? 1.968 -18.964 -7.963 1.00 72.69 263 ALA A C 1
ATOM 2079 O O . ALA A 1 263 ? 1.561 -20.120 -8.112 1.00 72.69 263 ALA A O 1
ATOM 2080 N N . ASP A 1 264 ? 2.859 -18.618 -7.036 1.00 83.25 264 ASP A N 1
ATOM 2081 C CA . ASP A 1 264 ? 3.422 -19.533 -6.051 1.00 83.25 264 ASP A CA 1
ATOM 2082 C C . ASP A 1 264 ? 2.314 -20.318 -5.332 1.00 83.25 264 ASP A C 1
ATOM 2084 O O . ASP A 1 264 ? 1.264 -19.786 -4.950 1.00 83.25 264 ASP A O 1
ATOM 2088 N N . GLU A 1 265 ? 2.584 -21.590 -5.042 1.00 86.62 265 GLU A N 1
ATOM 2089 C CA . GLU A 1 265 ? 1.650 -22.466 -4.327 1.00 86.62 265 GLU A CA 1
ATOM 2090 C C . GLU A 1 265 ? 1.178 -21.848 -2.999 1.00 86.62 265 GLU A C 1
ATOM 2092 O O . GLU A 1 265 ? -0.010 -21.866 -2.667 1.00 86.62 265 GLU A O 1
ATOM 2097 N N . TYR A 1 266 ? 2.108 -21.230 -2.269 1.00 90.44 266 TYR A N 1
ATOM 2098 C CA . TYR A 1 266 ? 1.815 -20.554 -1.011 1.00 90.44 266 TYR A CA 1
ATOM 2099 C C . TYR A 1 266 ? 0.862 -19.365 -1.187 1.00 90.44 266 TYR A C 1
ATOM 2101 O O . TYR A 1 266 ? -0.006 -19.130 -0.345 1.00 90.44 266 TYR A O 1
ATOM 2109 N N . LEU A 1 267 ? 1.003 -18.610 -2.279 1.00 91.12 267 LEU A N 1
ATOM 2110 C CA . LEU A 1 267 ? 0.134 -17.481 -2.596 1.00 91.12 267 LEU A CA 1
ATOM 2111 C C . LEU A 1 267 ? -1.295 -17.963 -2.888 1.00 91.12 267 LEU A C 1
ATOM 2113 O O . LEU A 1 267 ? -2.244 -17.430 -2.305 1.00 91.12 267 LEU A O 1
ATOM 2117 N N . ALA A 1 268 ? -1.443 -19.009 -3.706 1.00 90.88 268 ALA A N 1
ATOM 2118 C CA . ALA A 1 268 ? -2.740 -19.617 -3.997 1.00 90.88 268 ALA A CA 1
ATOM 2119 C C . ALA A 1 268 ? -3.409 -20.190 -2.733 1.00 90.88 268 ALA A C 1
ATOM 2121 O O . ALA A 1 268 ? -4.606 -19.989 -2.511 1.00 90.88 268 ALA A O 1
ATOM 2122 N N . GLU A 1 269 ? -2.644 -20.846 -1.856 1.00 92.81 269 GLU A N 1
ATOM 2123 C CA . GLU A 1 269 ? -3.161 -21.374 -0.591 1.00 92.81 269 GLU A CA 1
ATOM 2124 C C . GLU A 1 269 ? -3.648 -20.256 0.343 1.00 92.81 269 GLU A C 1
ATOM 2126 O O . GLU A 1 269 ? -4.747 -20.341 0.903 1.00 92.81 269 GLU A O 1
ATOM 2131 N N . VAL A 1 270 ? -2.851 -19.191 0.504 1.00 95.62 270 VAL A N 1
ATOM 2132 C CA . VAL A 1 270 ? -3.214 -18.029 1.328 1.00 95.62 270 VAL A CA 1
ATOM 2133 C C . VAL A 1 270 ? -4.498 -17.383 0.811 1.00 95.62 270 VAL A C 1
ATOM 2135 O O . VAL A 1 270 ? -5.375 -17.055 1.615 1.00 95.62 270 VAL A O 1
ATOM 2138 N N . LEU A 1 271 ? -4.631 -17.232 -0.508 1.00 94.69 271 LEU A N 1
ATOM 2139 C CA . LEU A 1 271 ? -5.820 -16.654 -1.124 1.00 94.69 271 LEU A CA 1
ATOM 2140 C C . LEU A 1 271 ? -7.054 -17.545 -0.940 1.00 94.69 271 LEU A C 1
ATOM 2142 O O . LEU A 1 271 ? -8.075 -17.055 -0.462 1.00 94.69 271 LEU A O 1
ATOM 2146 N N . SER A 1 272 ? -6.958 -18.849 -1.232 1.00 95.56 272 SER A N 1
ATOM 2147 C CA . SER A 1 272 ? -8.073 -19.795 -1.062 1.00 95.56 272 SER A CA 1
ATOM 2148 C C . SER A 1 272 ? -8.577 -19.801 0.383 1.00 95.56 272 SER A C 1
ATOM 2150 O O . SER A 1 272 ? -9.765 -19.600 0.629 1.00 95.56 272 SER A O 1
ATOM 2152 N N . LYS A 1 273 ? -7.678 -19.937 1.367 1.00 96.81 273 LYS A N 1
ATOM 2153 C CA . LYS A 1 273 ? -8.044 -19.899 2.794 1.00 96.81 273 LYS A CA 1
ATOM 2154 C C . LYS A 1 273 ? -8.672 -18.564 3.195 1.00 96.81 273 LYS A C 1
ATOM 2156 O O . LYS A 1 273 ? -9.619 -18.544 3.981 1.00 96.81 273 LYS A O 1
ATOM 2161 N N . GLY A 1 274 ? -8.147 -17.459 2.667 1.00 96.94 274 GLY A N 1
ATOM 2162 C CA . GLY A 1 274 ? -8.675 -16.125 2.927 1.00 96.94 274 GLY A CA 1
ATOM 2163 C C . GLY A 1 274 ? -10.096 -15.935 2.401 1.00 96.94 274 GLY A C 1
ATOM 2164 O O . GLY A 1 274 ? -10.940 -15.425 3.131 1.00 96.94 274 GLY A O 1
ATOM 2165 N N . LEU A 1 275 ? -10.372 -16.399 1.181 1.00 97.00 275 LEU A N 1
ATOM 2166 C CA . LEU A 1 275 ? -11.693 -16.325 0.553 1.00 97.00 275 LEU A CA 1
ATOM 2167 C C . LEU A 1 275 ? -12.738 -17.164 1.302 1.00 97.00 275 LEU A C 1
ATOM 2169 O O . LEU A 1 275 ? -13.792 -16.629 1.639 1.00 97.00 275 LEU A O 1
ATOM 2173 N N . ARG A 1 276 ? -12.416 -18.407 1.699 1.00 97.00 276 ARG A N 1
ATOM 2174 C CA . ARG A 1 276 ? -13.316 -19.223 2.548 1.00 97.00 276 ARG A CA 1
ATOM 2175 C C . ARG A 1 276 ? -13.683 -18.510 3.840 1.00 97.00 276 ARG A C 1
ATOM 2177 O O . ARG A 1 276 ? -14.846 -18.428 4.215 1.00 97.00 276 ARG A O 1
ATOM 2184 N N . ARG A 1 277 ? -12.689 -17.905 4.502 1.00 96.88 277 ARG A N 1
ATOM 2185 C CA . ARG A 1 277 ? -12.911 -17.148 5.742 1.00 96.88 277 ARG A CA 1
ATOM 2186 C C . ARG A 1 277 ? -13.871 -15.970 5.556 1.00 96.88 277 ARG A C 1
ATOM 2188 O O . ARG A 1 277 ? -14.529 -15.570 6.509 1.00 96.88 277 ARG A O 1
ATOM 2195 N N . LEU A 1 278 ? -13.933 -15.404 4.354 1.00 96.81 278 LEU A N 1
ATOM 2196 C CA . LEU A 1 278 ? -14.815 -14.289 4.010 1.00 96.81 278 LEU A CA 1
ATOM 2197 C C . LEU A 1 278 ? -16.200 -14.750 3.514 1.00 96.81 278 LEU A C 1
ATOM 2199 O O . LEU A 1 278 ? -17.070 -13.898 3.308 1.00 96.81 278 LEU A O 1
ATOM 2203 N N . GLY A 1 279 ? -16.417 -16.064 3.381 1.00 95.25 279 GLY A N 1
ATOM 2204 C CA . GLY A 1 279 ? -17.652 -16.688 2.896 1.00 95.25 279 GLY A CA 1
ATOM 2205 C C . GLY A 1 279 ? -17.675 -16.984 1.393 1.00 95.25 279 GLY A C 1
ATOM 2206 O O . GLY A 1 279 ? -18.707 -17.410 0.889 1.00 95.25 279 GLY A O 1
ATOM 2207 N N . GLU A 1 280 ? -16.564 -16.776 0.683 1.00 96.44 280 GLU A N 1
ATOM 2208 C CA . GLU A 1 280 ? -16.446 -16.967 -0.770 1.00 96.44 280 GLU A CA 1
ATOM 2209 C C . GLU A 1 280 ? -15.958 -18.387 -1.107 1.00 96.44 280 GLU A C 1
ATOM 2211 O O . GLU A 1 280 ? -14.846 -18.588 -1.604 1.00 96.44 280 GLU A O 1
ATOM 2216 N N . GLU A 1 281 ? -16.770 -19.393 -0.774 1.00 95.06 281 GLU A N 1
ATOM 2217 C CA . GLU A 1 281 ? -16.402 -20.812 -0.910 1.00 95.06 281 GLU A CA 1
ATOM 2218 C C . GLU A 1 281 ? -16.200 -21.243 -2.370 1.00 95.06 281 GLU A C 1
ATOM 2220 O O . GLU A 1 281 ? -15.241 -21.961 -2.665 1.00 95.06 281 GLU A O 1
ATOM 2225 N N . ASP A 1 282 ? -17.042 -20.766 -3.291 1.00 95.44 282 ASP A N 1
ATOM 2226 C CA . ASP A 1 282 ? -16.967 -21.129 -4.712 1.00 95.44 282 ASP A CA 1
ATOM 2227 C C . ASP A 1 282 ? -15.656 -20.639 -5.344 1.00 95.44 282 ASP A C 1
ATOM 2229 O O . ASP A 1 282 ? -14.906 -21.417 -5.941 1.00 95.44 282 ASP A O 1
ATOM 2233 N N . LEU A 1 283 ? -15.316 -19.364 -5.121 1.00 94.69 283 LEU A N 1
ATOM 2234 C CA . LEU A 1 283 ? -14.058 -18.776 -5.589 1.00 94.69 283 LEU A CA 1
ATOM 2235 C C . LEU A 1 283 ? -12.848 -19.445 -4.930 1.00 94.69 283 LEU A C 1
ATOM 2237 O O . LEU A 1 283 ? -11.836 -19.712 -5.579 1.00 94.69 283 LEU A O 1
ATOM 2241 N N . ALA A 1 284 ? -12.938 -19.762 -3.637 1.00 95.06 284 ALA A N 1
ATOM 2242 C CA . ALA A 1 284 ? -11.868 -20.462 -2.944 1.00 95.06 284 ALA A CA 1
ATOM 2243 C C . ALA A 1 284 ? -11.631 -21.881 -3.485 1.00 95.06 284 ALA A C 1
ATOM 2245 O O . ALA A 1 284 ? -10.477 -22.333 -3.515 1.00 95.06 284 ALA A O 1
ATOM 2246 N N . ALA A 1 285 ? -12.693 -22.587 -3.883 1.00 94.50 285 ALA A N 1
ATOM 2247 C CA . ALA A 1 285 ? -12.607 -23.890 -4.530 1.00 94.50 285 ALA A CA 1
ATOM 2248 C C . ALA A 1 285 ? -11.963 -23.771 -5.917 1.00 94.50 285 ALA A C 1
ATOM 2250 O O . ALA A 1 285 ? -11.062 -24.552 -6.228 1.00 94.50 285 ALA A O 1
ATOM 2251 N N . GLU A 1 286 ? -12.332 -22.755 -6.703 1.00 92.06 286 GLU A N 1
ATOM 2252 C CA . GLU A 1 286 ? -11.701 -22.465 -7.996 1.00 92.06 286 GLU A CA 1
ATOM 2253 C C . GLU A 1 286 ? -10.185 -22.268 -7.834 1.00 92.06 286 GLU A C 1
ATOM 2255 O O . GLU A 1 286 ? -9.406 -22.998 -8.451 1.00 92.06 286 GLU A O 1
ATOM 2260 N N . VAL A 1 287 ? -9.754 -21.408 -6.899 1.00 91.12 287 VAL A N 1
ATOM 2261 C CA . VAL A 1 287 ? -8.326 -21.178 -6.590 1.00 91.12 287 VAL A CA 1
ATOM 2262 C C . VAL A 1 287 ? -7.600 -22.478 -6.226 1.00 91.12 287 VAL A C 1
ATOM 2264 O O . VAL A 1 287 ? -6.499 -22.745 -6.712 1.00 91.12 287 VAL A O 1
ATOM 2267 N N . ALA A 1 288 ? -8.213 -23.305 -5.374 1.00 88.62 288 ALA A N 1
ATOM 2268 C CA . ALA A 1 288 ? -7.613 -24.557 -4.923 1.00 88.62 288 ALA A CA 1
ATOM 2269 C C . ALA A 1 288 ? -7.470 -25.575 -6.066 1.00 88.62 288 ALA A C 1
ATOM 2271 O O . ALA A 1 288 ? -6.434 -26.230 -6.187 1.00 88.62 288 ALA A O 1
ATOM 2272 N N . THR A 1 289 ? -8.485 -25.698 -6.926 1.00 87.81 289 THR A N 1
ATOM 2273 C CA . THR A 1 289 ? -8.428 -26.601 -8.086 1.00 87.81 289 THR A CA 1
ATOM 2274 C C . THR A 1 289 ? -7.398 -26.146 -9.112 1.00 87.81 289 THR A C 1
ATOM 2276 O O . THR A 1 289 ? -6.670 -26.982 -9.649 1.00 87.81 289 THR A O 1
ATOM 2279 N N . GLN A 1 290 ? -7.283 -24.837 -9.343 1.00 82.75 290 GLN A N 1
ATOM 2280 C CA . GLN A 1 290 ? -6.293 -24.258 -10.243 1.00 82.75 290 GLN A CA 1
ATOM 2281 C C . GLN A 1 290 ? -4.870 -24.568 -9.761 1.00 82.75 290 GLN A C 1
ATOM 2283 O O . GLN A 1 290 ? -4.074 -25.095 -10.532 1.00 82.75 290 GLN A O 1
ATOM 2288 N N . SER A 1 291 ? -4.587 -24.393 -8.466 1.00 80.88 291 SER A N 1
ATOM 2289 C CA . SER A 1 291 ? -3.304 -24.789 -7.865 1.00 80.88 291 SER A CA 1
ATOM 2290 C C . SER A 1 291 ? -3.022 -26.301 -7.975 1.00 80.88 291 SER A C 1
ATOM 2292 O O . SER A 1 291 ? -1.901 -26.710 -8.275 1.00 80.88 291 SER A O 1
ATOM 2294 N N . GLN A 1 292 ? -4.034 -27.161 -7.799 1.00 78.56 292 GLN A N 1
ATOM 2295 C CA . GLN A 1 292 ? -3.868 -28.619 -7.913 1.00 78.56 292 GLN A CA 1
ATOM 2296 C C . GLN A 1 292 ? -3.636 -29.114 -9.346 1.00 78.56 292 GLN A C 1
ATOM 2298 O O . GLN A 1 292 ? -2.920 -30.099 -9.533 1.00 78.56 292 GLN A O 1
ATOM 2303 N N . ARG A 1 293 ? -4.252 -28.480 -10.353 1.00 72.88 293 ARG A N 1
ATOM 2304 C CA . ARG A 1 293 ? -4.032 -28.819 -11.770 1.00 72.88 293 ARG A CA 1
ATOM 2305 C C . ARG A 1 293 ? -2.577 -28.587 -12.168 1.00 72.88 293 ARG A C 1
ATOM 2307 O O . ARG A 1 293 ? -1.991 -29.456 -12.806 1.00 72.88 293 ARG A O 1
ATOM 2314 N N . LEU A 1 294 ? -1.986 -27.490 -11.699 1.00 63.38 294 LEU A N 1
ATOM 2315 C CA . LEU A 1 294 ? -0.578 -27.162 -11.931 1.00 63.38 294 LEU A CA 1
ATOM 2316 C C . LEU A 1 294 ? 0.364 -28.236 -11.365 1.00 63.38 294 LEU A C 1
ATOM 2318 O O . LEU A 1 294 ? 1.279 -28.677 -12.053 1.00 63.38 294 LEU A O 1
ATOM 2322 N N . ARG A 1 295 ? 0.069 -28.782 -10.175 1.00 64.06 295 ARG A N 1
ATOM 2323 C CA . ARG A 1 295 ? 0.851 -29.897 -9.602 1.00 64.06 295 ARG A CA 1
ATOM 2324 C C . ARG A 1 295 ? 0.855 -31.170 -10.460 1.00 64.06 295 ARG A C 1
ATOM 2326 O O . ARG A 1 295 ? 1.773 -31.970 -10.324 1.00 64.06 295 ARG A O 1
ATOM 2333 N N . LYS A 1 296 ? -0.175 -31.403 -11.282 1.00 63.47 296 LYS A N 1
ATOM 2334 C CA . LYS A 1 296 ? -0.324 -32.629 -12.091 1.00 63.47 296 LYS A CA 1
ATOM 2335 C C . LYS A 1 296 ? 0.146 -32.476 -13.541 1.00 63.47 296 LYS A C 1
ATOM 2337 O O . LYS A 1 296 ? 0.314 -33.490 -14.203 1.00 63.47 296 LYS A O 1
ATOM 2342 N N . GLY A 1 297 ? 0.319 -31.249 -14.034 1.00 57.22 297 GLY A N 1
ATOM 2343 C CA . GLY A 1 297 ? 0.778 -30.969 -15.402 1.00 57.22 297 GLY A CA 1
ATOM 2344 C C . GLY A 1 297 ? 2.299 -30.844 -15.557 1.00 57.22 297 GLY A C 1
ATOM 2345 O O . GLY A 1 297 ? 2.776 -30.755 -16.681 1.00 57.22 297 GLY A O 1
ATOM 2346 N N . GLY A 1 298 ? 3.049 -30.827 -14.450 1.00 52.62 298 GLY A N 1
ATOM 2347 C CA . GLY A 1 298 ? 4.512 -30.684 -14.424 1.00 52.62 298 GLY A CA 1
ATOM 2348 C C . GLY A 1 298 ? 5.308 -31.993 -14.293 1.00 52.62 298 GLY A C 1
ATOM 2349 O O . GLY A 1 298 ? 6.485 -31.937 -13.942 1.00 52.62 298 GLY A O 1
ATOM 2350 N N . THR A 1 299 ? 4.683 -33.154 -14.518 1.00 40.84 299 THR A N 1
ATOM 2351 C CA . THR A 1 299 ? 5.335 -34.482 -14.578 1.00 40.84 299 THR A CA 1
ATOM 2352 C C . THR A 1 299 ? 5.200 -35.073 -15.965 1.00 40.84 299 THR A C 1
ATOM 2354 O O . THR A 1 299 ? 6.209 -35.595 -16.480 1.00 40.84 299 THR A O 1
#

Radius of gyration: 31.96 Å; chains: 1; bounding box: 77×109×74 Å

Foldseek 3Di:
DVVVVVVVVVVVVVVVVVVVVVVVVVVVVVVVVVVVVVVVCVVPAPDPLVVVVVVVVVVVVVVVVVVVVVVVVVVVVVVVPDDDDDDDDDDDDDDDDPDDPPPPPPPDPPPDPDDPPPDDQADPVLVVQLVQCVVCVVVVNNPPRRDPLVPDDLSSLLVNLVVCLVVLVLVSSLVSVVSSCRRPPDDQLLVLLSSLLSCLVVVVLVSNVVVLVPDPAPPPHVPDLVSLLSNLCSCLVSLPQVSLVSSVVRCVVNPDLHPPDHRDLVSLQSSLVSNVSSVNNVVSVVSVVSSVVVVVVPD

Secondary structure (DSSP, 8-state):
-HHHHHHHHHHHHHHHHHHHHHHHHHHHHHHHHHHHHHHHHTTT-SSHHHHHHHHHHHHHHHHHHHHHHHHHHHHHHHHHSPPPPPPP---------------------------S-SS--S-HHHHHHHHHHHHHHHTT-TTT---SGGGS-HHHHHHHHHHHHHTT-HHHHHHHHHHHHHHSPSPPHHHHHHHHHHHHHTT-HHHHHHHHHT-----S--S-HHHHHHHHHHHHHTT-HHHHHHHHHHHHHTTBTBTTB---HHHHHHHHHHHHHHT-HHHHHHHHHHHHHHHHH--